Protein AF-A0A7S1Q2F4-F1 (afdb_monomer)

Nearest PDB structures (foldseek):
  2dmx-assembly1_A  TM=8.413E-01  e=1.703E-04  Homo sapiens
  4xfu-assembly3_A  TM=6.487E-01  e=6.487E-04  Homo sapiens
  4xft-assembly3_A  TM=5.812E-01  e=4.008E-04  Homo sapiens
  4eee-assembly1_D  TM=6.357E-01  e=1.447E-03  Homo sapiens
  6u3s-assembly1_A  TM=4.149E-01  e=5.525E-04  Homo sapiens

Solvent-accessible surface area (backbone atoms only — not comparable to full-atom values): 20703 Å² total; per-residue (Å²): 142,78,86,75,78,78,78,76,75,81,72,80,73,82,73,62,81,55,42,38,62,58,46,77,49,62,91,84,60,50,69,73,52,53,54,52,34,48,49,53,47,35,71,67,38,29,50,90,80,32,76,89,51,35,72,61,24,53,53,52,36,49,47,36,49,56,23,46,62,35,62,63,27,54,65,30,28,52,46,39,55,53,29,51,54,26,53,53,36,42,75,68,68,49,70,51,85,70,82,74,49,67,83,77,72,55,64,61,47,24,30,44,23,46,65,66,35,62,66,26,31,40,30,59,45,82,44,98,49,95,74,42,38,45,58,34,39,39,32,68,73,53,46,41,69,75,72,48,103,34,59,85,85,49,71,60,64,55,55,52,38,23,32,30,29,64,44,72,49,94,90,45,87,48,32,29,37,56,26,46,58,90,42,64,70,63,87,88,86,83,85,78,64,70,53,84,87,65,48,40,54,43,64,16,67,41,75,35,89,87,38,54,104,88,53,32,61,31,50,49,34,75,59,50,62,81,60,64,69,50,61,36,29,31,31,53,38,61,23,51,44,36,90,88,22,32,27,49,32,37,58,67,50,76,56,24,30,42,22,59,46,83,87,34,44,54,35,48,43,78,63,53,95,91,57,81,61,80,49,54,46,37,28,36,73,39,54,50,89,54,55,73,66,68,64,54,71,68,49,41,54,51,60,72,41,64,94,59,89,57,76,40,46,48,71,61,56,65,65,32,68,62,45,45,46,40,31,54,75,50,50,65,44,78,81,76,53,72,71,53,53,52,42,51,36,60,53,39,52,90,52,32,46,72,38,80,90,71,47,22,36,32,78,109

Mean predicted aligned error: 9.8 Å

Secondary structure (DSSP, 8-state):
------------------HHHHTT--TT--HHHHHHHHHHHHHHH-GGG-SSSHHHHHHHHHHHHHHHHHHHSHHHHHHHHHHHHHHHHHHTT--------TTTSS-SEEEEEETT-TT-EEEEE--SSTT--EEEEE-HHHHHHTT-S--TT-HHHHHHHH-EEEEE-TTSTTEEEEEEGGG-----SS----SSSSS---EEEEEPTTS-TT--PEEEEEPPTT--GGGG-EEEEE-SSSTTEEEEEESSSTTEEEEEETTTEEEEEE--TTS-GGGBPPEEEEEGGGGGGG--HHHHHHHHTTT--SPEEHHHHHH-HHHHHHIIIII-SPPPPHHHHHHHHHHTTTTEEEETTTTEEEE-

Structure (mmCIF, N/CA/C/O backbone):
data_AF-A0A7S1Q2F4-F1
#
_entry.id   AF-A0A7S1Q2F4-F1
#
loop_
_atom_site.group_PDB
_atom_site.id
_atom_site.type_symbol
_atom_site.label_atom_id
_atom_site.label_alt_id
_atom_site.label_comp_id
_atom_site.label_asym_id
_atom_site.label_entity_id
_atom_site.label_seq_id
_atom_site.pdbx_PDB_ins_code
_atom_site.Cartn_x
_atom_site.Cartn_y
_atom_site.Cartn_z
_atom_site.occupancy
_atom_site.B_iso_or_equiv
_atom_site.auth_seq_id
_atom_site.auth_comp_id
_atom_site.auth_asym_id
_atom_site.auth_atom_id
_atom_site.pdbx_PDB_model_num
ATOM 1 N N . GLY A 1 1 ? -52.816 14.195 -1.453 1.00 31.59 1 GLY A N 1
ATOM 2 C CA . GLY A 1 1 ? -52.091 13.269 -2.336 1.00 31.59 1 GLY A CA 1
ATOM 3 C C . GLY A 1 1 ? -50.979 14.039 -2.995 1.00 31.59 1 GLY A C 1
ATOM 4 O O . GLY A 1 1 ? -51.268 14.929 -3.775 1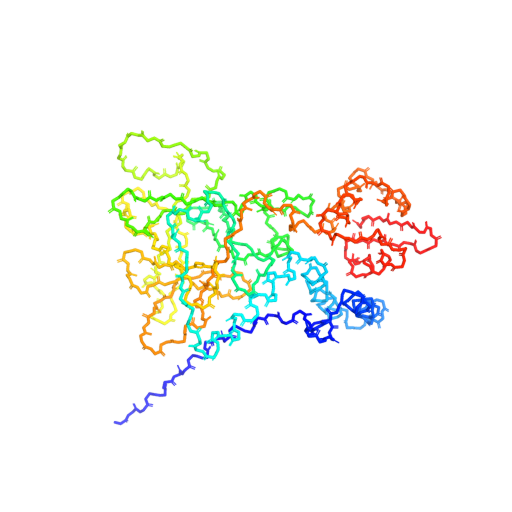.00 31.59 1 GLY A O 1
ATOM 5 N N . GLY A 1 2 ? -49.743 13.761 -2.607 1.00 26.34 2 GLY A N 1
ATOM 6 C CA . GLY A 1 2 ? -48.542 14.374 -3.160 1.00 26.34 2 GLY A CA 1
ATOM 7 C C . GLY A 1 2 ? -47.396 13.430 -2.851 1.00 26.34 2 GLY A C 1
ATOM 8 O O . GLY A 1 2 ? -46.817 13.486 -1.775 1.00 26.34 2 GLY A O 1
ATOM 9 N N . THR A 1 3 ? -47.200 12.466 -3.742 1.00 28.56 3 THR A N 1
ATOM 10 C CA . THR A 1 3 ? -46.147 11.454 -3.700 1.00 28.56 3 THR A CA 1
ATOM 11 C C . THR A 1 3 ? -44.793 12.138 -3.854 1.00 28.56 3 THR A C 1
ATOM 13 O O . THR A 1 3 ? -44.403 12.491 -4.965 1.00 28.56 3 THR A O 1
ATOM 16 N N . GLY A 1 4 ? -44.095 12.346 -2.737 1.00 27.41 4 GLY A N 1
ATOM 17 C CA . GLY A 1 4 ? -42.671 12.651 -2.741 1.00 27.41 4 GLY A CA 1
ATOM 18 C C . GLY A 1 4 ? -41.922 11.417 -3.223 1.00 27.41 4 GLY A C 1
ATOM 19 O O . GLY A 1 4 ? -41.913 10.393 -2.544 1.00 27.41 4 GLY A O 1
ATOM 20 N N . GLN A 1 5 ? -41.359 11.496 -4.426 1.00 25.28 5 GLN A N 1
ATOM 21 C CA . GLN A 1 5 ? -40.401 10.513 -4.909 1.00 25.28 5 GLN A CA 1
ATOM 22 C C . GLN A 1 5 ? -39.197 10.547 -3.966 1.00 25.28 5 GLN A C 1
ATOM 24 O O . GLN A 1 5 ? -38.482 11.544 -3.885 1.00 25.28 5 GLN A O 1
ATOM 29 N N . SER A 1 6 ? -39.035 9.467 -3.204 1.00 27.39 6 SER A N 1
ATOM 30 C CA . SER A 1 6 ? -37.818 9.159 -2.468 1.00 27.39 6 SER A CA 1
ATOM 31 C C . SER A 1 6 ? -36.704 9.005 -3.498 1.00 27.39 6 SER A C 1
ATOM 33 O O . SER A 1 6 ? -36.687 8.042 -4.262 1.00 27.39 6 SER A O 1
ATOM 35 N N . ALA A 1 7 ? -35.821 9.999 -3.567 1.00 27.48 7 ALA A N 1
ATOM 36 C CA . ALA A 1 7 ? -34.538 9.849 -4.224 1.00 27.48 7 ALA A CA 1
ATOM 37 C C . ALA A 1 7 ? -33.723 8.887 -3.356 1.00 27.48 7 ALA A C 1
ATOM 39 O O . ALA A 1 7 ? -33.192 9.268 -2.315 1.00 27.48 7 ALA A O 1
ATOM 40 N N . THR A 1 8 ? -33.702 7.614 -3.737 1.00 26.03 8 THR A N 1
ATOM 41 C CA . THR A 1 8 ? -32.696 6.669 -3.267 1.00 26.03 8 THR A CA 1
ATOM 42 C C . THR A 1 8 ? -31.351 7.212 -3.729 1.00 26.03 8 THR A C 1
ATOM 44 O O . THR A 1 8 ? -31.038 7.141 -4.915 1.00 26.03 8 THR A O 1
ATOM 47 N N . ALA A 1 9 ? -30.599 7.829 -2.818 1.00 31.38 9 ALA A N 1
ATOM 48 C CA . ALA A 1 9 ? -29.191 8.097 -3.047 1.00 31.38 9 ALA A CA 1
ATOM 49 C C . ALA A 1 9 ? -28.529 6.737 -3.298 1.00 31.38 9 ALA A C 1
ATOM 51 O O . ALA A 1 9 ? -28.499 5.893 -2.403 1.00 31.38 9 ALA A O 1
ATOM 52 N N . GLU A 1 10 ? -28.095 6.494 -4.534 1.00 28.17 10 GLU A N 1
ATOM 53 C CA . GLU A 1 10 ? -27.166 5.415 -4.846 1.00 28.17 10 GLU A CA 1
ATOM 54 C C . GLU A 1 10 ? -25.924 5.661 -3.991 1.00 28.17 10 GLU A C 1
ATOM 56 O O . GLU A 1 10 ? -25.138 6.573 -4.235 1.00 28.17 10 GLU A O 1
ATOM 61 N N . VAL A 1 11 ? -25.816 4.920 -2.893 1.00 36.00 11 VAL A N 1
ATOM 62 C CA . VAL A 1 11 ? -24.597 4.882 -2.102 1.00 36.00 11 VAL A CA 1
ATOM 63 C C . VAL A 1 11 ? -23.626 4.056 -2.929 1.00 36.00 11 VAL A C 1
ATOM 65 O O . VAL A 1 11 ? -23.863 2.864 -3.115 1.00 36.00 11 VAL A O 1
ATOM 68 N N . ASP A 1 12 ? -22.596 4.712 -3.469 1.00 35.84 12 ASP A N 1
ATOM 69 C CA . ASP A 1 12 ? -21.522 4.092 -4.247 1.00 35.84 12 ASP A CA 1
ATOM 70 C C . ASP A 1 12 ? -21.031 2.829 -3.527 1.00 35.84 12 ASP A C 1
ATOM 72 O O . ASP A 1 12 ? -20.332 2.889 -2.507 1.00 35.84 12 ASP A O 1
ATOM 76 N N . VAL A 1 13 ? -21.447 1.665 -4.030 1.00 39.44 13 VAL A N 1
ATOM 77 C CA . VAL A 1 13 ? -20.958 0.380 -3.545 1.00 39.44 13 VAL A CA 1
ATOM 78 C C . VAL A 1 13 ? -19.468 0.362 -3.845 1.00 39.44 13 VAL A C 1
ATOM 80 O O . VAL A 1 13 ? -19.046 0.584 -4.977 1.00 39.44 13 VAL A O 1
ATOM 83 N N . VAL A 1 14 ? -18.667 0.150 -2.803 1.00 45.12 14 VAL A N 1
ATOM 84 C CA . VAL A 1 14 ? -17.210 0.108 -2.897 1.00 45.12 14 VAL A CA 1
ATOM 85 C C . VAL A 1 14 ? -16.807 -1.094 -3.753 1.00 45.12 14 VAL A C 1
ATOM 87 O O . VAL A 1 14 ? -16.650 -2.207 -3.245 1.00 45.12 14 VAL A O 1
ATOM 90 N N . ASP A 1 15 ? -16.638 -0.880 -5.054 1.00 52.72 15 ASP A N 1
ATOM 91 C CA . ASP A 1 15 ? -15.930 -1.822 -5.907 1.00 52.72 15 ASP A CA 1
ATOM 92 C C . ASP A 1 15 ? -14.438 -1.682 -5.604 1.00 52.72 15 ASP A C 1
ATOM 94 O O . ASP A 1 15 ? -13.762 -0.723 -5.981 1.00 52.72 15 ASP A O 1
ATOM 98 N N . VAL A 1 16 ? -13.937 -2.634 -4.815 1.00 59.88 16 VAL A N 1
ATOM 99 C CA . VAL A 1 16 ? -12.505 -2.822 -4.583 1.00 59.88 16 VAL A CA 1
ATOM 100 C C . VAL A 1 16 ? -11.830 -2.931 -5.946 1.00 59.88 16 VAL A C 1
ATOM 102 O O . VAL A 1 16 ? -12.213 -3.779 -6.750 1.00 59.88 16 VAL A O 1
ATOM 105 N N . VAL A 1 17 ? -10.829 -2.084 -6.199 1.00 69.06 17 VAL A N 1
ATOM 106 C CA . VAL A 1 17 ? -10.069 -2.108 -7.454 1.00 69.06 17 VAL A CA 1
ATOM 107 C C . VAL A 1 17 ? -9.539 -3.523 -7.676 1.00 69.06 17 VAL A C 1
ATOM 109 O O . VAL A 1 17 ? -8.820 -4.072 -6.833 1.00 69.06 17 VAL A O 1
ATOM 112 N N . ASN A 1 18 ? -9.917 -4.137 -8.799 1.00 85.75 18 ASN A N 1
ATOM 113 C CA . ASN A 1 18 ? -9.469 -5.480 -9.129 1.00 85.75 18 ASN A CA 1
ATOM 114 C C . ASN A 1 18 ? -8.107 -5.424 -9.840 1.00 85.75 18 ASN A C 1
ATOM 116 O O . ASN A 1 18 ? -8.023 -5.208 -11.049 1.00 85.75 18 ASN A O 1
ATOM 120 N N . HIS A 1 19 ? -7.023 -5.627 -9.088 1.00 90.88 19 HIS A N 1
ATOM 121 C CA . HIS A 1 19 ? -5.661 -5.602 -9.626 1.00 90.88 19 HIS A CA 1
ATOM 122 C C . HIS A 1 19 ? -5.407 -6.723 -10.647 1.00 90.88 19 HIS A C 1
ATOM 124 O O . HIS A 1 19 ? -4.610 -6.543 -11.565 1.00 90.88 19 HIS A O 1
ATOM 130 N N . TYR A 1 20 ? -6.103 -7.860 -10.537 1.00 93.50 20 TYR A N 1
ATOM 131 C CA . TYR A 1 20 ? -5.991 -8.940 -11.523 1.00 93.50 20 TYR A CA 1
ATOM 132 C C . TYR A 1 20 ? -6.641 -8.543 -12.854 1.00 93.50 20 TYR A C 1
ATOM 134 O O . TYR A 1 20 ? -6.058 -8.768 -13.913 1.00 93.50 20 TYR A O 1
ATOM 142 N N . GLU A 1 21 ? -7.791 -7.864 -12.809 1.00 92.56 21 GLU A N 1
ATOM 143 C CA . GLU A 1 21 ? -8.435 -7.312 -14.009 1.00 92.56 21 GLU A CA 1
ATOM 144 C C . GLU A 1 21 ? -7.597 -6.205 -14.651 1.00 92.56 21 GLU A C 1
ATOM 146 O O . GLU A 1 21 ? -7.455 -6.183 -15.872 1.00 92.56 21 GLU A O 1
ATOM 151 N N . ALA A 1 22 ? -6.983 -5.329 -13.846 1.00 92.25 22 ALA A N 1
ATOM 152 C CA . ALA A 1 22 ? -6.074 -4.297 -14.345 1.00 92.25 22 ALA A CA 1
ATOM 153 C C . ALA A 1 22 ? -4.867 -4.890 -15.099 1.00 92.25 22 ALA A C 1
ATOM 155 O O . ALA A 1 22 ? -4.384 -4.290 -16.060 1.00 92.25 22 ALA A O 1
ATOM 156 N N . LEU A 1 23 ? -4.410 -6.082 -14.697 1.00 95.00 23 LEU A N 1
ATOM 157 C CA . LEU A 1 23 ? -3.367 -6.837 -15.393 1.00 95.00 23 LEU A CA 1
ATOM 158 C C . LEU A 1 23 ? -3.899 -7.816 -16.456 1.00 95.00 23 LEU A C 1
ATOM 160 O O . LEU A 1 23 ? -3.097 -8.515 -17.072 1.00 95.00 23 LEU A O 1
ATOM 164 N N . GLU A 1 24 ? -5.207 -7.854 -16.727 1.00 94.88 24 GLU A N 1
ATOM 165 C CA . GLU A 1 24 ? -5.841 -8.787 -17.674 1.00 94.88 24 GLU A CA 1
ATOM 166 C C . GLU A 1 24 ? -5.504 -10.276 -17.374 1.00 94.88 24 GLU A C 1
ATOM 168 O O . GLU A 1 24 ? -5.240 -11.058 -18.293 1.00 94.88 24 GLU A O 1
ATOM 173 N N . ILE A 1 25 ? -5.479 -10.680 -16.095 1.00 96.06 25 ILE A N 1
ATOM 174 C CA . ILE A 1 25 ? -5.123 -12.042 -15.638 1.00 96.06 25 ILE A CA 1
ATOM 175 C C . ILE A 1 25 ? -6.164 -12.643 -14.682 1.00 96.06 25 ILE A C 1
ATOM 177 O O . ILE A 1 25 ? -6.980 -11.938 -14.096 1.00 96.06 25 ILE A O 1
ATOM 181 N N . GLU A 1 26 ? -6.113 -13.967 -14.511 1.00 93.75 26 GLU A N 1
ATOM 182 C CA . GLU A 1 26 ? -6.917 -14.692 -13.519 1.00 93.75 26 GLU A CA 1
ATOM 183 C C . GLU A 1 26 ? -6.376 -14.494 -12.093 1.00 93.75 26 GLU A C 1
ATOM 185 O O . GLU A 1 26 ? -5.183 -14.267 -11.886 1.00 93.75 26 GLU A O 1
ATOM 190 N N . ASP A 1 27 ? -7.245 -14.630 -11.091 1.00 88.94 27 ASP A N 1
ATOM 191 C CA . ASP A 1 27 ? -6.896 -14.464 -9.673 1.00 88.94 27 ASP A CA 1
ATOM 192 C C . ASP A 1 27 ? -5.986 -15.573 -9.118 1.00 88.94 27 ASP A C 1
ATOM 194 O O . ASP A 1 27 ? -5.317 -15.391 -8.101 1.00 88.94 27 ASP A O 1
ATOM 198 N N . THR A 1 28 ? -5.888 -16.703 -9.818 1.00 89.19 28 THR A N 1
ATOM 199 C CA . THR A 1 28 ? -4.946 -17.788 -9.519 1.00 89.19 28 THR A CA 1
ATOM 200 C C . THR A 1 28 ? -3.583 -17.610 -10.189 1.00 89.19 28 THR A C 1
ATOM 202 O O . THR A 1 28 ? -2.761 -18.525 -10.143 1.00 89.19 28 THR A O 1
ATOM 205 N N . ALA A 1 29 ? -3.323 -16.470 -10.837 1.00 92.06 29 ALA A N 1
ATOM 206 C CA . ALA A 1 29 ? -2.080 -16.245 -11.560 1.00 92.06 29 ALA A CA 1
ATOM 207 C C . ALA A 1 29 ? -0.841 -16.331 -10.648 1.00 92.06 29 ALA A C 1
ATOM 209 O O . ALA A 1 29 ? -0.739 -15.694 -9.590 1.00 92.06 29 ALA A O 1
ATOM 210 N N . GLU A 1 30 ? 0.134 -17.112 -11.111 1.00 92.25 30 GLU A N 1
ATOM 211 C CA . GLU A 1 30 ? 1.464 -17.194 -10.518 1.00 92.25 30 GLU A CA 1
ATOM 212 C C . GLU A 1 30 ? 2.305 -15.962 -10.879 1.00 92.25 30 GLU A C 1
ATOM 214 O O . GLU A 1 30 ? 2.039 -15.256 -11.855 1.00 92.25 30 GLU A O 1
ATOM 219 N N . GLU A 1 31 ? 3.372 -15.729 -10.118 1.00 89.81 31 GLU A N 1
ATOM 220 C CA . GLU A 1 31 ? 4.265 -14.576 -10.279 1.00 89.81 31 GLU A CA 1
ATOM 221 C C . GLU A 1 31 ? 4.792 -14.414 -11.717 1.00 89.81 31 GLU A C 1
ATOM 223 O O . GLU A 1 31 ? 4.795 -13.314 -12.271 1.00 89.81 31 GLU A O 1
ATOM 228 N N . GLY A 1 32 ? 5.155 -15.521 -12.377 1.00 90.88 32 GLY A N 1
ATOM 229 C CA . GLY A 1 32 ? 5.618 -15.496 -13.766 1.00 90.88 32 GLY A CA 1
ATOM 230 C C . GLY A 1 32 ? 4.560 -14.989 -14.757 1.00 90.88 32 GLY A C 1
ATOM 231 O O . GLY A 1 32 ? 4.902 -14.314 -15.730 1.00 90.88 32 GLY A O 1
ATOM 232 N N . ILE A 1 33 ? 3.275 -15.267 -14.503 1.00 94.88 33 ILE A N 1
ATOM 233 C CA . ILE A 1 33 ? 2.155 -14.774 -15.319 1.00 94.88 33 ILE A CA 1
ATOM 234 C C . ILE A 1 33 ? 1.944 -13.282 -15.059 1.00 94.88 33 ILE A C 1
ATOM 236 O O . ILE A 1 33 ? 1.847 -12.520 -16.019 1.00 94.88 33 ILE A O 1
ATOM 240 N N . ILE A 1 34 ? 1.950 -12.866 -13.788 1.00 95.12 34 ILE A N 1
ATOM 241 C CA . ILE A 1 34 ? 1.824 -11.459 -13.370 1.00 95.12 34 ILE A CA 1
ATOM 242 C C . ILE A 1 34 ? 2.899 -10.607 -14.060 1.00 95.12 34 ILE A C 1
ATOM 244 O O . ILE A 1 34 ? 2.590 -9.626 -14.737 1.00 95.12 34 ILE A O 1
ATOM 248 N N . LYS A 1 35 ? 4.162 -11.036 -13.981 1.00 93.38 35 LYS A N 1
ATOM 249 C CA . LYS A 1 35 ? 5.306 -10.362 -14.608 1.00 93.38 35 LYS A CA 1
ATOM 250 C C . LYS A 1 35 ? 5.190 -10.286 -16.132 1.00 93.38 35 LYS A C 1
ATOM 252 O O . LYS A 1 35 ? 5.444 -9.244 -16.739 1.00 93.38 35 LYS A O 1
ATOM 257 N N . LYS A 1 36 ? 4.771 -11.380 -16.775 1.00 94.62 36 LYS A N 1
ATOM 258 C CA . LYS A 1 36 ? 4.578 -11.422 -18.231 1.00 94.62 36 LYS A CA 1
ATOM 259 C C . LYS A 1 36 ? 3.440 -10.505 -18.686 1.00 94.62 36 LYS A C 1
ATOM 261 O O . LYS A 1 36 ? 3.570 -9.846 -19.720 1.00 94.62 36 LYS A O 1
ATOM 266 N N . ALA A 1 37 ? 2.344 -10.465 -17.933 1.00 96.50 37 ALA A N 1
ATOM 267 C CA . ALA A 1 37 ? 1.207 -9.594 -18.198 1.00 96.50 37 ALA A CA 1
ATOM 268 C C . ALA A 1 37 ? 1.599 -8.120 -18.062 1.00 96.50 37 ALA A C 1
ATOM 270 O O . ALA A 1 37 ? 1.382 -7.352 -18.999 1.00 96.50 37 ALA A O 1
ATOM 271 N N . TYR A 1 38 ? 2.294 -7.762 -16.977 1.00 96.50 38 TYR A N 1
ATOM 272 C CA . TYR A 1 38 ? 2.851 -6.425 -16.777 1.00 96.50 38 TYR A CA 1
ATOM 273 C C . TYR A 1 38 ? 3.708 -5.982 -17.970 1.00 96.50 38 TYR A C 1
ATOM 275 O O . TYR A 1 38 ? 3.425 -4.961 -18.598 1.00 96.50 38 TYR A O 1
ATOM 283 N N . ARG A 1 39 ? 4.678 -6.811 -18.387 1.00 94.69 39 ARG A N 1
ATOM 284 C CA . ARG A 1 39 ? 5.538 -6.517 -19.546 1.00 94.69 39 ARG A CA 1
ATOM 285 C C . ARG A 1 39 ? 4.754 -6.294 -20.834 1.00 94.69 39 ARG A C 1
ATOM 287 O O . ARG A 1 39 ? 5.034 -5.356 -21.580 1.00 94.69 39 ARG A O 1
ATOM 294 N N . LYS A 1 40 ? 3.761 -7.142 -21.106 1.00 95.81 40 LYS A N 1
ATOM 295 C CA . LYS A 1 40 ? 2.894 -7.007 -22.283 1.00 95.81 40 LYS A CA 1
ATOM 296 C C . LYS A 1 40 ? 2.109 -5.694 -22.247 1.00 95.81 40 LYS A C 1
ATOM 298 O O . LYS A 1 40 ? 2.009 -5.029 -23.277 1.00 95.81 40 LYS A O 1
ATOM 303 N N . LEU A 1 41 ? 1.546 -5.339 -21.095 1.00 95.88 41 LEU A N 1
ATOM 304 C CA . LEU A 1 41 ? 0.665 -4.185 -20.945 1.00 95.88 41 LEU A CA 1
ATOM 305 C C . LEU A 1 41 ? 1.419 -2.857 -20.967 1.00 95.88 41 LEU A C 1
ATOM 307 O O . LEU A 1 41 ? 0.987 -1.952 -21.677 1.00 95.88 41 LEU A O 1
ATOM 311 N N . VAL A 1 42 ? 2.581 -2.765 -20.319 1.00 94.19 42 VAL A N 1
ATOM 312 C CA . VAL A 1 42 ? 3.452 -1.580 -20.408 1.00 94.19 42 VAL A CA 1
ATOM 313 C C . VAL A 1 42 ? 3.861 -1.320 -21.858 1.00 94.19 42 VAL A C 1
ATOM 315 O O . VAL A 1 42 ? 3.723 -0.209 -22.360 1.00 94.19 42 VAL A O 1
ATOM 318 N N . LEU A 1 43 ? 4.279 -2.356 -22.593 1.00 91.81 43 LEU A N 1
ATOM 319 C CA . LEU A 1 43 ? 4.630 -2.213 -24.010 1.00 91.81 43 LEU A CA 1
ATOM 320 C C . LEU A 1 43 ? 3.427 -1.903 -24.907 1.00 91.81 43 LEU A C 1
ATOM 322 O O . LEU A 1 43 ? 3.620 -1.363 -25.998 1.00 91.81 43 LEU A O 1
ATOM 326 N N . LYS A 1 44 ? 2.214 -2.301 -24.509 1.00 92.44 44 LYS A N 1
ATOM 327 C CA . LYS A 1 44 ? 0.969 -2.015 -25.233 1.00 92.44 44 LYS A CA 1
ATOM 328 C C . LYS A 1 44 ? 0.565 -0.561 -25.049 1.00 92.44 44 LYS A C 1
ATOM 330 O O . LYS A 1 44 ? 0.190 0.050 -26.039 1.00 92.44 44 LYS A O 1
ATOM 335 N N . TRP A 1 45 ? 0.663 -0.035 -23.831 1.00 93.38 45 TRP A N 1
ATOM 336 C CA . TRP A 1 45 ? 0.189 1.298 -23.454 1.00 93.38 45 TRP A CA 1
ATOM 337 C C . TRP A 1 45 ? 1.290 2.363 -23.380 1.00 93.38 45 TRP A C 1
ATOM 339 O O . TRP A 1 45 ? 1.009 3.483 -22.985 1.00 93.38 45 TRP A O 1
ATOM 349 N N . HIS A 1 46 ? 2.529 2.063 -23.781 1.00 88.00 46 HIS A N 1
ATOM 350 C CA . HIS A 1 46 ? 3.618 3.047 -23.778 1.00 88.00 46 HIS A CA 1
ATOM 351 C C . HIS A 1 46 ? 3.247 4.322 -24.569 1.00 88.00 46 HIS A C 1
ATOM 353 O O . HIS A 1 46 ? 2.772 4.189 -25.705 1.00 88.00 46 HIS A O 1
ATOM 359 N N . PRO A 1 47 ? 3.508 5.538 -24.040 1.00 85.75 47 PRO A N 1
ATOM 360 C CA . PRO A 1 47 ? 3.089 6.799 -24.666 1.00 85.75 47 PRO A CA 1
ATOM 361 C C . PRO A 1 47 ? 3.619 6.972 -26.096 1.00 85.75 47 PRO A C 1
ATOM 363 O O . PRO A 1 47 ? 2.913 7.496 -26.952 1.00 85.75 47 PRO A O 1
ATOM 366 N N . ASP A 1 48 ? 4.808 6.444 -26.407 1.00 86.12 48 ASP A N 1
ATOM 367 C CA . ASP A 1 48 ? 5.363 6.473 -27.773 1.00 86.12 48 ASP A CA 1
ATOM 368 C C . ASP A 1 48 ? 4.475 5.775 -28.820 1.00 86.12 48 ASP A C 1
ATOM 370 O O . ASP A 1 48 ? 4.545 6.102 -30.004 1.00 86.12 48 ASP A O 1
ATOM 374 N N . LYS A 1 49 ? 3.651 4.800 -28.412 1.00 87.00 49 LYS A N 1
ATOM 375 C CA . LYS A 1 49 ? 2.718 4.096 -29.307 1.00 87.00 49 LYS A CA 1
ATOM 376 C C . LYS A 1 49 ? 1.337 4.746 -29.369 1.00 87.00 49 LYS A C 1
ATOM 378 O O . LYS A 1 49 ? 0.593 4.446 -30.300 1.00 87.00 49 LYS A O 1
ATOM 383 N N . HIS A 1 50 ? 1.029 5.640 -28.429 1.00 88.25 50 HIS A N 1
ATOM 384 C CA . HIS A 1 50 ? -0.247 6.355 -28.317 1.00 88.25 50 HIS A CA 1
ATOM 385 C C . HIS A 1 50 ? -0.031 7.876 -28.277 1.00 88.25 50 HIS A C 1
ATOM 387 O O . HIS A 1 50 ? -0.413 8.530 -27.311 1.00 88.25 50 HIS A O 1
ATOM 393 N N . PRO A 1 51 ? 0.581 8.480 -29.315 1.00 84.88 51 PRO A N 1
ATOM 394 C CA . PRO A 1 51 ? 0.881 9.912 -29.306 1.00 84.88 51 PRO A CA 1
ATOM 395 C C . PRO A 1 51 ? -0.374 10.799 -29.356 1.00 84.88 51 PRO A C 1
ATOM 397 O O . PRO A 1 51 ? -0.305 11.956 -28.950 1.00 84.88 51 PRO A O 1
ATOM 400 N N . ALA A 1 52 ? -1.498 10.283 -29.869 1.00 87.12 52 ALA A N 1
ATOM 401 C CA . ALA A 1 52 ? -2.771 11.004 -29.948 1.00 87.12 52 ALA A CA 1
ATOM 402 C C . ALA A 1 52 ? -3.599 10.905 -28.654 1.00 87.12 52 ALA A C 1
ATOM 404 O O . ALA A 1 52 ? -4.247 11.878 -28.284 1.00 87.12 52 ALA A O 1
ATOM 405 N N . ASP A 1 53 ? -3.509 9.773 -27.949 1.00 89.50 53 ASP A N 1
ATOM 406 C CA . ASP A 1 53 ? -4.309 9.445 -26.759 1.00 89.50 53 ASP A CA 1
ATOM 407 C C . ASP A 1 53 ? -3.404 9.291 -25.530 1.00 89.50 53 ASP A C 1
ATOM 409 O O . ASP A 1 53 ? -3.488 8.330 -24.760 1.00 89.50 53 ASP A O 1
ATOM 413 N N . ARG A 1 54 ? -2.467 10.234 -25.384 1.00 87.75 54 ARG A N 1
ATOM 414 C CA . ARG A 1 54 ? -1.408 10.144 -24.380 1.00 87.75 54 ARG A CA 1
ATOM 415 C C . ARG A 1 54 ? -1.985 10.055 -22.969 1.00 87.75 54 ARG A C 1
ATOM 417 O O . ARG A 1 54 ? -1.608 9.148 -22.244 1.00 87.75 54 ARG A O 1
ATOM 424 N N . ASP A 1 55 ? -2.925 10.923 -22.609 1.00 88.31 55 ASP A N 1
ATOM 425 C CA . ASP A 1 55 ? -3.488 10.975 -21.253 1.00 88.31 55 ASP A CA 1
ATOM 426 C C . ASP A 1 55 ? -4.153 9.648 -20.837 1.00 88.31 55 ASP A C 1
ATOM 428 O O . ASP A 1 55 ? -3.953 9.180 -19.715 1.00 88.31 55 ASP A O 1
ATOM 432 N N . GLU A 1 56 ? -4.878 8.992 -21.753 1.00 89.19 56 GLU A N 1
ATOM 433 C CA . GLU A 1 56 ? -5.485 7.677 -21.496 1.00 89.19 56 GLU A CA 1
ATOM 434 C C . GLU A 1 56 ? -4.406 6.602 -21.309 1.00 89.19 56 GLU A C 1
ATOM 436 O O . GLU A 1 56 ? -4.482 5.782 -20.392 1.00 89.19 56 GLU A O 1
ATOM 441 N N . ALA A 1 57 ? -3.368 6.624 -22.146 1.00 88.94 57 ALA A N 1
ATOM 442 C CA . ALA A 1 57 ? -2.233 5.721 -22.022 1.00 88.94 57 ALA A CA 1
ATOM 443 C C . ALA A 1 57 ? -1.494 5.892 -20.678 1.00 88.94 57 ALA A C 1
ATOM 445 O O . ALA A 1 57 ? -1.159 4.893 -20.034 1.00 88.94 57 ALA A O 1
ATOM 446 N N . GLU A 1 58 ? -1.298 7.132 -20.213 1.00 89.31 58 GLU A N 1
ATOM 447 C CA . GLU A 1 58 ? -0.695 7.420 -18.904 1.00 89.31 58 GLU A CA 1
ATOM 448 C C . GLU A 1 58 ? -1.575 6.904 -17.751 1.00 89.31 58 GLU A C 1
ATOM 450 O O . GLU A 1 58 ? -1.066 6.300 -16.803 1.00 89.31 58 GLU A O 1
ATOM 455 N N . GLU A 1 59 ? -2.898 7.077 -17.828 1.00 89.25 59 GLU A N 1
ATOM 456 C CA . GLU A 1 59 ? -3.833 6.567 -16.819 1.00 89.25 59 GLU A CA 1
ATOM 457 C C . GLU A 1 59 ? -3.856 5.031 -16.770 1.00 89.25 59 GLU A C 1
ATOM 459 O O . GLU A 1 59 ? -3.798 4.442 -15.686 1.00 89.25 59 GLU A O 1
ATOM 464 N N . LYS A 1 60 ? -3.861 4.366 -17.932 1.00 91.12 60 LYS A N 1
ATOM 465 C CA . LYS A 1 60 ? -3.777 2.900 -18.018 1.00 91.12 60 LYS A CA 1
ATOM 466 C C . LYS A 1 60 ? -2.472 2.383 -17.431 1.00 91.12 60 LYS A C 1
ATOM 468 O O . LYS A 1 60 ? -2.509 1.461 -16.619 1.00 91.12 60 LYS A O 1
ATOM 473 N N . ILE A 1 61 ? -1.334 2.972 -17.803 1.00 92.19 61 ILE A N 1
ATOM 474 C CA . ILE A 1 61 ? -0.028 2.594 -17.247 1.00 92.19 61 ILE A CA 1
ATOM 475 C C . ILE A 1 61 ? -0.011 2.767 -15.732 1.00 92.19 61 ILE A C 1
ATOM 477 O O . ILE A 1 61 ? 0.488 1.889 -15.032 1.00 92.19 61 ILE A O 1
ATOM 481 N N . ARG A 1 62 ? -0.599 3.845 -15.210 1.00 88.81 62 ARG A N 1
ATOM 482 C CA . ARG A 1 62 ? -0.691 4.065 -13.766 1.00 88.81 62 ARG A CA 1
ATOM 483 C C . ARG A 1 62 ? -1.441 2.932 -13.070 1.00 88.81 62 ARG A C 1
ATOM 485 O O . ARG A 1 62 ? -0.910 2.361 -12.125 1.00 88.81 62 ARG A O 1
ATOM 492 N N . ALA A 1 63 ? -2.617 2.557 -13.574 1.00 90.12 63 ALA A N 1
ATOM 493 C CA . ALA A 1 63 ? -3.387 1.442 -13.023 1.00 90.12 63 ALA A CA 1
ATOM 494 C C . ALA A 1 63 ? -2.627 0.102 -13.120 1.00 90.12 63 ALA A C 1
ATOM 496 O O . ALA A 1 63 ? -2.677 -0.712 -12.198 1.00 90.12 63 ALA A O 1
ATOM 497 N N . ILE A 1 64 ? -1.888 -0.115 -14.214 1.00 94.56 64 ILE A N 1
ATOM 498 C CA . ILE A 1 64 ? -1.037 -1.297 -14.419 1.00 94.56 64 ILE A CA 1
ATOM 499 C C . ILE A 1 64 ? 0.118 -1.330 -13.405 1.00 94.56 64 ILE A C 1
ATOM 501 O O . ILE A 1 64 ? 0.388 -2.385 -12.831 1.00 94.56 64 ILE A O 1
ATOM 505 N N . ASN A 1 65 ? 0.785 -0.198 -13.167 1.00 92.88 65 ASN A N 1
ATOM 506 C CA . ASN A 1 65 ? 1.863 -0.084 -12.184 1.00 92.88 65 ASN A CA 1
ATOM 507 C C . ASN A 1 65 ? 1.331 -0.306 -10.763 1.00 92.88 65 ASN A C 1
ATOM 509 O O . ASN A 1 65 ? 1.888 -1.125 -10.043 1.00 92.88 65 ASN A O 1
ATOM 513 N N . GLU A 1 66 ? 0.220 0.336 -10.384 1.00 89.62 66 GLU A N 1
ATOM 514 C CA . GLU A 1 66 ? -0.426 0.137 -9.076 1.00 89.62 66 GLU A CA 1
ATOM 515 C C . GLU A 1 66 ? -0.798 -1.340 -8.852 1.00 89.62 66 GLU A C 1
ATOM 517 O O . GLU A 1 66 ? -0.508 -1.912 -7.799 1.00 89.62 66 GLU A O 1
ATOM 522 N N . ALA A 1 67 ? -1.371 -1.999 -9.864 1.00 92.81 67 ALA A N 1
ATOM 523 C CA . ALA A 1 67 ? -1.700 -3.418 -9.790 1.00 92.81 67 ALA A CA 1
ATOM 524 C C . ALA A 1 67 ? -0.460 -4.313 -9.666 1.00 92.81 67 ALA A C 1
ATOM 526 O O . ALA A 1 67 ? -0.447 -5.246 -8.860 1.00 92.81 67 ALA A O 1
ATOM 527 N N . TYR A 1 68 ? 0.594 -4.032 -10.432 1.00 94.62 68 TYR A N 1
ATOM 528 C CA . TYR A 1 68 ? 1.839 -4.789 -10.353 1.00 94.62 68 TYR A CA 1
ATOM 529 C C . TYR A 1 68 ? 2.548 -4.592 -9.010 1.00 94.62 68 TYR A C 1
ATOM 531 O O . TYR A 1 68 ? 3.024 -5.569 -8.439 1.00 94.62 68 TYR A O 1
ATOM 539 N N . GLU A 1 69 ? 2.558 -3.383 -8.448 1.00 91.75 69 GLU A N 1
ATOM 540 C CA . GLU A 1 69 ? 3.145 -3.094 -7.131 1.00 91.75 69 GLU A CA 1
ATOM 541 C C . GLU A 1 69 ? 2.480 -3.889 -5.999 1.00 91.75 69 GLU A C 1
ATOM 543 O O . GLU A 1 69 ? 3.154 -4.357 -5.078 1.00 91.75 69 GLU A O 1
ATOM 548 N N . VAL A 1 70 ? 1.160 -4.084 -6.065 1.00 92.06 70 VAL A N 1
ATOM 549 C CA . VAL A 1 70 ? 0.431 -4.903 -5.087 1.00 92.06 70 VAL A CA 1
ATOM 550 C C . VAL A 1 70 ? 0.649 -6.396 -5.329 1.00 92.06 70 VAL A C 1
ATOM 552 O O . VAL A 1 70 ? 0.925 -7.132 -4.383 1.00 92.06 70 VAL A O 1
ATOM 555 N N . LEU A 1 71 ? 0.535 -6.858 -6.577 1.00 94.25 71 LEU A N 1
ATOM 556 C CA . LEU A 1 71 ? 0.534 -8.289 -6.897 1.00 94.25 71 LEU A CA 1
ATOM 557 C C . LEU A 1 71 ? 1.933 -8.919 -6.960 1.00 94.25 71 LEU A C 1
ATOM 559 O O . LEU A 1 71 ? 2.053 -10.128 -6.763 1.00 94.25 71 LEU A O 1
ATOM 563 N N . SER A 1 72 ? 2.982 -8.137 -7.225 1.00 92.88 72 SER A N 1
ATOM 564 C CA . SER A 1 72 ? 4.369 -8.628 -7.270 1.00 92.88 72 SER A CA 1
ATOM 565 C C . SER A 1 72 ? 5.003 -8.763 -5.885 1.00 92.88 72 SER A C 1
ATOM 567 O O . SER A 1 72 ? 5.851 -9.628 -5.683 1.00 92.88 72 SER A O 1
ATOM 569 N N . ASN A 1 73 ? 4.583 -7.949 -4.911 1.00 93.44 73 ASN A N 1
ATOM 570 C CA . ASN A 1 73 ? 5.062 -8.041 -3.536 1.00 93.44 73 ASN A CA 1
ATOM 571 C C . ASN A 1 73 ? 4.270 -9.122 -2.774 1.00 93.44 73 ASN A C 1
ATOM 573 O O . ASN A 1 73 ? 3.066 -8.951 -2.571 1.00 93.44 73 ASN A O 1
ATOM 577 N N . PRO A 1 74 ? 4.907 -10.194 -2.265 1.00 92.56 74 PRO A N 1
ATOM 578 C CA . PRO A 1 74 ? 4.191 -11.288 -1.603 1.00 92.56 74 PRO A CA 1
ATOM 579 C C . PRO A 1 74 ? 3.367 -10.856 -0.384 1.00 92.56 74 PRO A C 1
ATOM 581 O O . PRO A 1 74 ? 2.296 -11.407 -0.132 1.00 92.56 74 PRO A O 1
ATOM 584 N N . THR A 1 75 ? 3.848 -9.859 0.368 1.00 91.00 75 THR A N 1
ATOM 585 C CA . THR A 1 75 ? 3.156 -9.340 1.558 1.00 91.00 75 THR A CA 1
ATOM 586 C C . THR A 1 75 ? 1.900 -8.576 1.145 1.00 91.00 75 THR A C 1
ATOM 588 O O . THR A 1 75 ? 0.816 -8.859 1.659 1.00 91.00 75 THR A O 1
ATOM 591 N N . LYS A 1 76 ? 2.023 -7.657 0.174 1.00 91.12 76 LYS A N 1
ATOM 592 C CA . LYS A 1 76 ? 0.882 -6.892 -0.353 1.00 91.12 76 LYS A CA 1
ATOM 593 C C . LYS A 1 76 ? -0.127 -7.817 -1.046 1.00 91.12 76 LYS A C 1
ATOM 595 O O . LYS A 1 76 ? -1.317 -7.710 -0.765 1.00 91.12 76 LYS A O 1
ATOM 600 N N . LYS A 1 77 ? 0.333 -8.784 -1.851 1.00 92.00 77 LYS A N 1
ATOM 601 C CA . LYS A 1 77 ? -0.519 -9.774 -2.528 1.00 92.00 77 LYS A CA 1
ATOM 602 C C . LYS A 1 77 ? -1.288 -10.644 -1.535 1.00 92.00 77 LYS A C 1
ATOM 604 O O . LYS A 1 77 ? -2.498 -10.791 -1.661 1.00 92.00 77 LYS A O 1
ATOM 609 N N . SER A 1 78 ? -0.618 -11.191 -0.518 1.00 89.25 78 SER A N 1
ATOM 610 C CA . SER A 1 78 ? -1.291 -12.018 0.492 1.00 89.25 78 SER A CA 1
ATOM 611 C C . SER A 1 78 ? -2.364 -11.229 1.243 1.00 89.25 78 SER A C 1
ATOM 613 O O . SER A 1 78 ? -3.452 -11.755 1.478 1.00 89.25 78 SER A O 1
ATOM 615 N N . ALA A 1 79 ? -2.069 -9.978 1.612 1.00 85.62 79 ALA A N 1
ATOM 616 C CA . ALA A 1 79 ? -3.049 -9.096 2.235 1.00 85.62 79 ALA A CA 1
ATOM 617 C C . ALA A 1 79 ? -4.221 -8.820 1.281 1.00 85.62 79 ALA A C 1
ATOM 619 O O . ALA A 1 79 ? -5.375 -8.950 1.682 1.00 85.62 79 ALA A O 1
ATOM 620 N N . TYR A 1 80 ? -3.939 -8.526 0.010 1.00 87.94 80 TYR A N 1
ATOM 621 C CA . TYR A 1 80 ? -4.952 -8.303 -1.019 1.00 87.94 80 TYR A CA 1
ATOM 622 C C . TYR A 1 80 ? -5.891 -9.501 -1.196 1.00 87.94 80 TYR A C 1
ATOM 624 O O . TYR A 1 80 ? -7.111 -9.354 -1.134 1.00 87.94 80 TYR A O 1
ATOM 632 N N . ASP A 1 81 ? -5.333 -10.702 -1.358 1.00 88.50 81 ASP A N 1
ATOM 633 C CA . ASP A 1 81 ? -6.098 -11.930 -1.577 1.00 88.50 81 ASP A CA 1
ATOM 634 C C . ASP A 1 81 ? -6.948 -12.286 -0.348 1.00 88.50 81 ASP A C 1
ATOM 636 O O . ASP A 1 81 ? -8.113 -12.675 -0.479 1.00 88.50 81 ASP A O 1
ATOM 640 N N . GLN A 1 82 ? -6.398 -12.124 0.862 1.00 82.50 82 GLN A N 1
ATOM 641 C CA . GLN A 1 82 ? -7.144 -12.321 2.107 1.00 82.50 82 GLN A CA 1
ATOM 642 C C . GLN A 1 82 ? -8.317 -11.340 2.207 1.00 82.50 82 GLN A C 1
ATOM 644 O O . GLN A 1 82 ? -9.439 -11.743 2.523 1.00 82.50 82 GLN A O 1
ATOM 649 N N . GLN A 1 83 ? -8.071 -10.066 1.906 1.00 78.25 83 GLN A N 1
ATOM 650 C CA . GLN A 1 83 ? -9.088 -9.021 1.937 1.00 78.25 83 GLN A CA 1
ATOM 651 C C . GLN A 1 83 ? -10.186 -9.284 0.903 1.00 78.25 83 GLN A C 1
ATOM 653 O O . GLN A 1 83 ? -11.362 -9.259 1.259 1.00 78.25 83 GLN A O 1
ATOM 658 N N . ARG A 1 84 ? -9.829 -9.622 -0.343 1.00 81.88 84 ARG A N 1
ATOM 659 C CA . ARG A 1 84 ? -10.786 -9.978 -1.402 1.00 81.88 84 ARG A CA 1
ATOM 660 C C . ARG A 1 84 ? -11.708 -11.123 -0.992 1.00 81.88 84 ARG A C 1
ATOM 662 O O . ARG A 1 84 ? -12.928 -10.988 -1.074 1.00 81.88 84 ARG A O 1
ATOM 669 N N . ARG A 1 85 ? -11.141 -12.223 -0.487 1.00 80.44 85 ARG A N 1
ATOM 670 C CA . ARG A 1 85 ? -11.922 -13.379 -0.011 1.00 80.44 85 ARG A CA 1
ATOM 671 C C . ARG A 1 85 ? -12.907 -12.986 1.077 1.00 80.44 85 ARG A C 1
ATOM 673 O O . ARG A 1 85 ? -14.029 -13.480 1.111 1.00 80.44 85 ARG A O 1
ATOM 680 N N . ALA A 1 86 ? -12.495 -12.110 1.977 1.00 74.69 86 ALA A N 1
ATOM 681 C CA . ALA A 1 86 ? -13.338 -11.701 3.079 1.00 74.69 86 ALA A CA 1
ATOM 682 C C . ALA A 1 86 ? -14.407 -10.668 2.656 1.00 74.69 86 ALA A C 1
ATOM 684 O O . ALA A 1 86 ? -15.529 -10.727 3.156 1.00 74.69 86 ALA A O 1
ATOM 685 N N . VAL A 1 87 ? -14.145 -9.829 1.642 1.00 75.62 87 VAL A N 1
ATOM 686 C CA . VAL A 1 87 ? -15.181 -9.016 0.967 1.00 75.62 87 VAL A CA 1
ATOM 687 C C . VAL A 1 87 ? -16.229 -9.930 0.326 1.00 75.62 87 VAL A C 1
ATOM 689 O O . VAL A 1 87 ? -17.430 -9.700 0.468 1.00 75.62 87 VAL A O 1
ATOM 692 N N . GLU A 1 88 ? -15.805 -11.009 -0.331 1.00 76.88 88 GLU A N 1
ATOM 693 C CA . GLU A 1 88 ? -16.716 -12.010 -0.898 1.00 76.88 88 GLU A CA 1
ATOM 694 C C . GLU A 1 88 ? -17.518 -12.752 0.188 1.00 76.88 88 GLU A C 1
ATOM 696 O O . GLU A 1 88 ? -18.726 -12.944 0.042 1.00 76.88 88 GLU A O 1
ATOM 701 N N . GLN A 1 89 ? -16.895 -13.122 1.313 1.00 75.06 89 GLN A N 1
ATOM 702 C CA . GLN A 1 89 ? -17.587 -13.734 2.460 1.00 75.06 89 GLN A CA 1
ATOM 703 C C . GLN A 1 89 ? -18.617 -12.791 3.087 1.00 75.06 89 GLN A C 1
ATOM 705 O O . GLN A 1 89 ? -19.727 -13.221 3.416 1.00 75.06 89 GLN A O 1
ATOM 710 N N . ARG A 1 90 ? -18.280 -11.502 3.194 1.00 75.56 90 ARG A N 1
ATOM 711 C CA . ARG A 1 90 ? -19.189 -10.446 3.639 1.00 75.56 90 ARG A CA 1
ATOM 712 C C . ARG A 1 90 ? -20.397 -10.327 2.713 1.00 75.56 90 ARG A C 1
ATOM 714 O O . ARG A 1 90 ? -21.523 -10.312 3.206 1.00 75.56 90 ARG A O 1
ATOM 721 N N . LYS A 1 91 ? -20.184 -10.317 1.389 1.00 76.88 91 LYS A N 1
ATOM 722 C CA . LYS A 1 91 ? -21.269 -10.331 0.384 1.00 76.88 91 LYS A CA 1
ATOM 723 C C . LYS A 1 91 ? -22.179 -11.560 0.535 1.00 76.88 91 LYS A C 1
ATOM 725 O O . LYS A 1 91 ? -23.371 -11.477 0.267 1.00 76.88 91 LYS A O 1
ATOM 730 N N . GLN A 1 92 ? -21.643 -12.684 1.013 1.00 79.94 92 GLN A N 1
ATOM 731 C CA . GLN A 1 92 ? -22.399 -13.910 1.311 1.00 79.94 92 GLN A CA 1
ATOM 732 C C . GLN A 1 92 ? -23.068 -13.913 2.702 1.00 79.94 92 GLN A C 1
ATOM 734 O O . GLN A 1 92 ? -23.678 -14.916 3.072 1.00 79.94 92 GLN A O 1
ATOM 739 N N . GLY A 1 93 ? -22.936 -12.845 3.498 1.00 75.69 93 GLY A N 1
ATOM 740 C CA . GLY A 1 93 ? -23.496 -12.757 4.851 1.00 75.69 93 GLY A CA 1
ATOM 741 C C . GLY A 1 93 ? -22.845 -13.702 5.867 1.00 75.69 93 GLY A C 1
ATOM 742 O O . GLY A 1 93 ? -23.425 -13.974 6.919 1.00 75.69 93 GLY A O 1
ATOM 743 N N . LYS A 1 94 ? -21.653 -14.238 5.572 1.00 77.94 94 LYS A N 1
ATOM 744 C CA . LYS A 1 94 ? -20.934 -15.127 6.491 1.00 77.94 94 LYS A CA 1
ATOM 745 C C . LYS A 1 94 ? -20.273 -14.300 7.587 1.00 77.94 94 LYS A C 1
ATOM 747 O O . LYS A 1 94 ? -19.336 -13.554 7.328 1.00 77.94 94 LYS A O 1
ATOM 752 N N . VAL A 1 95 ? -20.762 -14.461 8.812 1.00 77.50 95 VAL A N 1
ATOM 753 C CA . VAL A 1 95 ? -20.187 -13.830 10.003 1.00 77.50 95 VAL A CA 1
ATOM 754 C C . VAL A 1 95 ? -19.118 -14.745 10.593 1.00 77.50 95 VAL A C 1
ATOM 756 O O . VAL A 1 95 ? -19.363 -15.929 10.839 1.00 77.50 95 VAL A O 1
ATOM 759 N N . LEU A 1 96 ? -17.936 -14.195 10.842 1.00 77.75 96 LEU A N 1
ATOM 760 C CA . LEU A 1 96 ? -16.851 -14.874 11.533 1.00 77.75 96 LEU A CA 1
ATOM 761 C C . LEU A 1 96 ? -17.073 -14.824 13.045 1.00 77.75 96 LEU A C 1
ATOM 763 O O . LEU A 1 96 ? -17.469 -13.806 13.614 1.00 77.75 96 LEU A O 1
ATOM 767 N N . ARG A 1 97 ? -16.761 -15.929 13.730 1.00 70.12 97 ARG A N 1
ATOM 768 C CA . ARG A 1 97 ? -16.578 -15.890 15.183 1.00 70.12 97 ARG A CA 1
ATOM 769 C C . ARG A 1 97 ? -15.212 -15.293 15.458 1.00 70.12 97 ARG A C 1
ATOM 771 O O . ARG A 1 97 ? -14.200 -15.932 15.191 1.00 70.12 97 ARG A O 1
ATOM 778 N N . SER A 1 98 ? -15.200 -14.075 15.978 1.00 66.88 98 SER A N 1
ATOM 779 C CA . SER A 1 98 ? -13.944 -13.431 16.316 1.00 66.88 98 SER A CA 1
ATOM 780 C C . SER A 1 98 ? -13.182 -14.180 17.409 1.00 66.88 98 SER A C 1
ATOM 782 O O . SER A 1 98 ? -13.757 -14.609 18.410 1.00 66.88 98 SER A O 1
ATOM 784 N N . THR A 1 99 ? -11.871 -14.266 17.212 1.00 68.31 99 THR A N 1
ATOM 785 C CA . THR A 1 99 ? -10.875 -14.784 18.151 1.00 68.31 99 THR A CA 1
ATOM 786 C C . THR A 1 99 ? -9.973 -13.696 18.739 1.00 68.31 99 THR A C 1
ATOM 788 O O . THR A 1 99 ? -9.160 -14.011 19.600 1.00 68.31 99 THR A O 1
ATOM 791 N N . ILE A 1 100 ? -10.107 -12.429 18.319 1.00 77.69 100 ILE A N 1
ATOM 792 C CA . ILE A 1 100 ? -9.216 -11.347 18.766 1.00 77.69 100 ILE A CA 1
ATOM 793 C C . ILE A 1 100 ? -9.601 -10.910 20.180 1.00 77.69 100 ILE A C 1
ATOM 795 O O . ILE A 1 100 ? -10.656 -10.307 20.401 1.00 77.69 100 ILE A O 1
ATOM 799 N N . CYS A 1 101 ? -8.702 -11.125 21.135 1.00 80.81 101 CYS A N 1
ATOM 800 C CA . CYS A 1 101 ? -8.751 -10.465 22.425 1.00 80.81 101 CYS A CA 1
ATOM 801 C C . CYS A 1 101 ? -8.199 -9.042 22.282 1.00 80.81 101 CYS A C 1
ATOM 803 O O . CYS A 1 101 ? -6.998 -8.779 22.349 1.00 80.81 101 CYS A O 1
ATOM 805 N N . VAL A 1 102 ? -9.122 -8.096 22.124 1.00 76.25 102 VAL A N 1
ATOM 806 C CA . VAL A 1 102 ? -8.869 -6.677 21.836 1.00 76.25 102 VAL A CA 1
ATOM 807 C C . VAL A 1 102 ? -7.834 -6.014 22.763 1.00 76.25 102 VAL A C 1
ATOM 809 O O . VAL A 1 102 ? -7.148 -5.092 22.349 1.00 76.25 102 VAL A O 1
ATOM 812 N N . LYS A 1 103 ? -7.668 -6.450 24.015 1.00 73.38 103 LYS A N 1
ATOM 813 C CA . LYS A 1 103 ? -6.706 -5.813 24.935 1.00 73.38 103 LYS A CA 1
ATOM 814 C C . LYS A 1 103 ? -5.293 -6.397 24.859 1.00 73.38 103 LYS A C 1
ATOM 816 O O . LYS A 1 103 ? -4.337 -5.673 25.127 1.00 73.38 103 LYS A O 1
ATOM 821 N N . THR A 1 104 ? -5.161 -7.689 24.563 1.00 76.25 104 THR A N 1
ATOM 822 C CA . THR A 1 104 ? -3.879 -8.414 24.631 1.00 76.25 104 THR A CA 1
ATOM 823 C C . THR A 1 104 ? -3.250 -8.640 23.271 1.00 76.25 104 THR A C 1
ATOM 825 O O . THR A 1 104 ? -2.028 -8.690 23.183 1.00 76.25 104 THR A O 1
ATOM 828 N N . ASP A 1 105 ? -4.071 -8.756 22.232 1.00 81.50 105 ASP A N 1
ATOM 829 C CA . ASP A 1 105 ? -3.610 -9.209 20.921 1.00 81.50 105 ASP A CA 1
ATOM 830 C C . ASP A 1 105 ? -3.264 -8.034 20.003 1.00 81.50 105 ASP A C 1
ATOM 832 O O . ASP A 1 105 ? -2.654 -8.226 18.953 1.00 81.50 105 ASP A O 1
ATOM 836 N N . LEU A 1 106 ? -3.637 -6.805 20.388 1.00 83.81 106 LEU A N 1
ATOM 837 C CA . LEU A 1 106 ? -3.353 -5.631 19.573 1.00 83.81 106 LEU A CA 1
ATOM 838 C C . LEU A 1 106 ? -1.939 -5.092 19.824 1.00 83.81 106 LEU A C 1
ATOM 840 O O . LEU A 1 106 ? -1.549 -4.891 20.980 1.00 83.81 106 LEU A O 1
ATOM 844 N N . PRO A 1 107 ? -1.187 -4.781 18.754 1.00 82.69 107 PRO A N 1
ATOM 845 C CA . PRO A 1 107 ? 0.123 -4.161 18.870 1.00 82.69 107 PRO A CA 1
ATOM 846 C C . PRO A 1 107 ? 0.028 -2.782 19.529 1.00 82.69 107 PRO A C 1
ATOM 848 O O . PRO A 1 107 ? -0.917 -2.019 19.322 1.00 82.69 107 PRO A O 1
ATOM 851 N N . ARG A 1 108 ? 1.050 -2.431 20.316 1.00 78.25 108 ARG A N 1
ATOM 852 C CA . ARG A 1 108 ? 1.127 -1.115 20.967 1.00 78.25 108 ARG A CA 1
ATOM 853 C C . ARG A 1 108 ? 1.326 0.016 19.957 1.00 78.25 108 ARG A C 1
A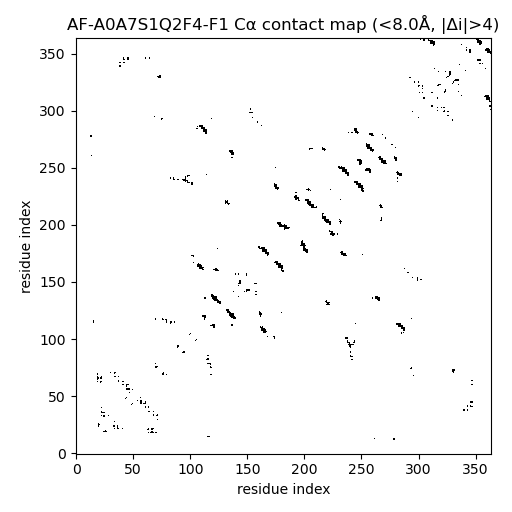TOM 855 O O . ARG A 1 108 ? 0.761 1.091 20.142 1.00 78.25 108 ARG A O 1
ATOM 862 N N . GLU A 1 109 ? 2.140 -0.230 18.933 1.00 85.75 109 GLU A N 1
ATOM 863 C CA . GLU A 1 109 ? 2.412 0.682 17.823 1.00 85.75 109 GLU A CA 1
ATOM 864 C C . GLU A 1 109 ? 2.057 -0.021 16.515 1.00 85.75 109 GLU A C 1
ATOM 866 O O . GLU A 1 109 ? 2.499 -1.143 16.271 1.00 85.75 109 GLU A O 1
ATOM 871 N N . CYS A 1 110 ? 1.242 0.617 15.686 1.00 89.81 110 CYS A N 1
ATOM 872 C CA . CYS A 1 110 ? 0.716 -0.008 14.484 1.00 89.81 110 CYS A CA 1
ATOM 873 C C . CYS A 1 110 ? 0.413 1.002 13.389 1.00 89.81 110 CYS A C 1
ATOM 875 O O . CYS A 1 110 ? 0.362 2.209 13.620 1.00 89.81 110 CYS A O 1
ATOM 877 N N . MET A 1 111 ? 0.182 0.470 12.200 1.00 91.94 111 MET A N 1
ATOM 878 C CA . MET A 1 111 ? -0.405 1.171 11.073 1.00 91.94 111 MET A CA 1
ATOM 879 C C . MET A 1 111 ? -1.783 0.557 10.832 1.00 91.94 111 MET A C 1
ATOM 881 O O . MET A 1 111 ? -1.935 -0.669 10.876 1.00 91.94 111 MET A O 1
ATOM 885 N N . LEU A 1 112 ? -2.793 1.399 10.609 1.00 90.62 112 LEU A N 1
ATOM 886 C CA . LEU A 1 112 ? -4.145 0.933 10.304 1.00 90.62 112 LEU A CA 1
ATOM 887 C C . LEU A 1 112 ? -4.308 0.860 8.794 1.00 90.62 112 LEU A C 1
ATOM 889 O O . LEU A 1 112 ? -4.285 1.885 8.115 1.00 90.62 112 LEU A O 1
ATOM 893 N N . GLN A 1 113 ? -4.485 -0.349 8.285 1.00 90.62 113 GLN A N 1
ATOM 894 C CA . GLN A 1 113 ? -4.688 -0.604 6.870 1.00 90.62 113 GLN A CA 1
ATOM 895 C C . GLN A 1 113 ? -6.170 -0.896 6.612 1.00 90.62 113 GLN A C 1
ATOM 897 O O . GLN A 1 113 ? -6.677 -1.885 7.146 1.00 90.62 113 GLN A O 1
ATOM 902 N N . PRO A 1 114 ? -6.885 -0.072 5.827 1.00 87.00 114 PRO A N 1
ATOM 903 C CA . PRO A 1 114 ? -8.254 -0.370 5.434 1.00 87.00 114 PRO A CA 1
ATOM 904 C C . PRO A 1 114 ? -8.310 -1.693 4.672 1.00 87.00 114 PRO A C 1
ATOM 906 O O . PRO A 1 114 ? -7.577 -1.920 3.709 1.00 87.00 114 PRO A O 1
ATOM 909 N N . VAL A 1 115 ? -9.202 -2.572 5.097 1.00 84.00 115 VAL A N 1
ATOM 910 C CA . VAL A 1 115 ? -9.468 -3.823 4.398 1.00 84.00 115 VAL A CA 1
ATOM 911 C C . VAL A 1 115 ? -10.002 -3.523 2.994 1.00 84.00 115 VAL A C 1
ATOM 913 O O . VAL A 1 115 ? -10.911 -2.713 2.828 1.00 84.00 115 VAL A O 1
ATOM 916 N N . GLY A 1 116 ? -9.433 -4.188 1.990 1.00 78.25 116 GLY A N 1
ATOM 917 C CA . GLY A 1 116 ? -9.692 -3.952 0.569 1.00 78.25 116 GLY A CA 1
ATOM 918 C C . GLY A 1 116 ? -8.633 -3.072 -0.098 1.00 78.25 116 GLY A C 1
ATOM 919 O O . GLY A 1 116 ? -8.610 -2.993 -1.321 1.00 78.25 116 GLY A O 1
ATOM 920 N N . TYR A 1 117 ? -7.747 -2.447 0.684 1.00 81.69 117 TYR A N 1
ATOM 921 C CA . TYR A 1 117 ? -6.726 -1.525 0.194 1.00 81.69 117 TYR A CA 1
ATOM 922 C C . TYR A 1 117 ? -5.352 -1.845 0.819 1.00 81.69 117 TYR A C 1
ATOM 924 O O . TYR A 1 117 ? -4.933 -1.196 1.781 1.00 81.69 117 TYR A O 1
ATOM 932 N N . PRO A 1 118 ? -4.643 -2.872 0.309 1.00 84.38 118 PRO A N 1
ATOM 933 C CA . PRO A 1 118 ? -3.420 -3.443 0.895 1.00 84.38 118 PRO A CA 1
ATOM 934 C C . PRO A 1 118 ? -2.169 -2.551 0.765 1.00 84.38 118 PRO A C 1
ATOM 936 O O . PRO A 1 118 ? -1.084 -2.910 1.228 1.00 84.38 118 PRO A O 1
ATOM 939 N N . ASP A 1 119 ? -2.304 -1.390 0.141 1.00 85.88 119 ASP A N 1
ATOM 940 C CA . ASP A 1 119 ? -1.278 -0.372 -0.066 1.00 85.88 119 ASP A CA 1
ATOM 941 C C . ASP A 1 119 ? -1.617 0.957 0.630 1.00 85.88 119 ASP A C 1
ATOM 943 O O . ASP A 1 119 ? -0.750 1.825 0.761 1.00 85.88 119 ASP A O 1
ATOM 947 N N . LYS A 1 120 ? -2.861 1.114 1.104 1.00 88.62 120 LYS A N 1
ATOM 948 C CA . LYS A 1 120 ? -3.323 2.315 1.797 1.00 88.62 120 LYS A CA 1
ATOM 949 C C . LYS A 1 120 ? -3.169 2.173 3.299 1.00 88.62 120 LYS A C 1
ATOM 951 O O . LYS A 1 120 ? -3.441 1.129 3.890 1.00 88.62 120 LYS A O 1
ATOM 956 N N . PHE A 1 121 ? -2.811 3.281 3.929 1.00 90.88 121 PHE A N 1
ATOM 957 C CA . PHE A 1 121 ? -2.708 3.378 5.375 1.00 90.88 121 PHE A CA 1
ATOM 958 C C . PHE A 1 121 ? -3.418 4.621 5.877 1.00 90.88 121 PHE A C 1
ATOM 960 O O . PHE A 1 121 ? -3.425 5.666 5.219 1.00 90.88 121 PHE A O 1
ATOM 967 N N . LEU A 1 122 ? -3.996 4.508 7.071 1.00 88.19 122 LEU A N 1
ATOM 968 C CA . LEU A 1 122 ? -4.511 5.653 7.794 1.00 88.19 122 LEU A CA 1
ATOM 969 C C . LEU A 1 122 ? -3.355 6.595 8.131 1.00 88.19 122 LEU A C 1
ATOM 971 O O . LEU A 1 122 ? -2.430 6.219 8.850 1.00 88.19 122 LEU A O 1
ATOM 975 N N . ARG A 1 123 ? -3.429 7.826 7.637 1.00 84.56 123 ARG A N 1
ATOM 976 C CA . ARG A 1 123 ? -2.433 8.874 7.851 1.00 84.56 123 ARG A CA 1
ATOM 977 C C . ARG A 1 123 ? -3.049 10.083 8.492 1.00 84.56 123 ARG A C 1
ATOM 979 O O . ARG A 1 123 ? -4.144 10.486 8.114 1.00 84.56 123 ARG A O 1
ATOM 986 N N . TYR A 1 124 ? -2.314 10.692 9.409 1.00 76.69 124 TYR A N 1
ATOM 987 C CA . TYR A 1 124 ? -2.655 11.985 9.975 1.00 76.69 124 TYR A CA 1
ATOM 988 C C . TYR A 1 124 ? -1.738 13.069 9.404 1.00 76.69 124 TYR A C 1
ATOM 990 O O . TYR A 1 124 ? -0.524 12.900 9.385 1.00 76.69 124 TYR A O 1
ATOM 998 N N . ARG A 1 125 ? -2.312 14.194 8.967 1.00 73.94 125 ARG A N 1
ATOM 999 C CA . ARG A 1 125 ? -1.569 15.384 8.533 1.00 73.94 125 ARG A CA 1
ATOM 1000 C C . ARG A 1 125 ? -2.070 16.605 9.290 1.00 73.94 125 ARG A C 1
ATOM 1002 O O . ARG A 1 125 ? -3.259 16.926 9.237 1.00 73.94 125 ARG A O 1
ATOM 1009 N N . GLN A 1 126 ? -1.171 17.301 9.980 1.00 67.31 126 GLN A N 1
ATOM 1010 C CA . GLN A 1 126 ? -1.491 18.569 10.631 1.00 67.31 126 GLN A CA 1
ATOM 1011 C C . GLN A 1 126 ? -1.464 19.696 9.591 1.00 67.31 126 GLN A C 1
ATOM 1013 O O . GLN A 1 126 ? -0.459 19.890 8.920 1.00 67.31 126 GLN A O 1
ATOM 1018 N N . GLY A 1 127 ? -2.557 20.444 9.442 1.00 63.50 127 GLY A N 1
ATOM 1019 C CA . GLY A 1 127 ? -2.561 21.618 8.569 1.00 63.50 127 GLY A CA 1
ATOM 1020 C C . GLY A 1 127 ? -2.057 22.890 9.268 1.00 63.50 127 GLY A C 1
ATOM 1021 O O . GLY A 1 127 ? -1.823 22.929 10.478 1.00 63.50 127 GLY A O 1
ATOM 1022 N N . THR A 1 128 ? -1.945 23.975 8.501 1.00 58.62 128 THR A N 1
ATOM 1023 C CA . THR A 1 128 ? -1.386 25.270 8.937 1.00 58.62 128 THR A CA 1
ATOM 1024 C C . THR A 1 128 ? -2.383 26.204 9.647 1.00 58.62 128 THR A C 1
ATOM 1026 O O . THR A 1 128 ? -1.996 27.257 10.154 1.00 58.62 128 THR A O 1
ATOM 1029 N N . GLY A 1 129 ? -3.667 25.837 9.727 1.00 56.38 129 GLY A N 1
ATOM 1030 C CA . GLY A 1 129 ? -4.749 26.620 10.343 1.00 56.38 129 GLY A CA 1
ATOM 1031 C C . GLY A 1 129 ? -5.425 25.954 11.553 1.00 56.38 129 GLY A C 1
ATOM 1032 O O . GLY A 1 129 ? -5.316 24.748 11.781 1.00 56.38 129 GLY A O 1
ATOM 1033 N N . ARG A 1 130 ? -6.201 26.730 12.326 1.00 45.91 130 ARG A N 1
ATOM 1034 C CA . ARG A 1 130 ? -7.042 26.194 13.417 1.00 45.91 130 ARG A CA 1
ATOM 1035 C C .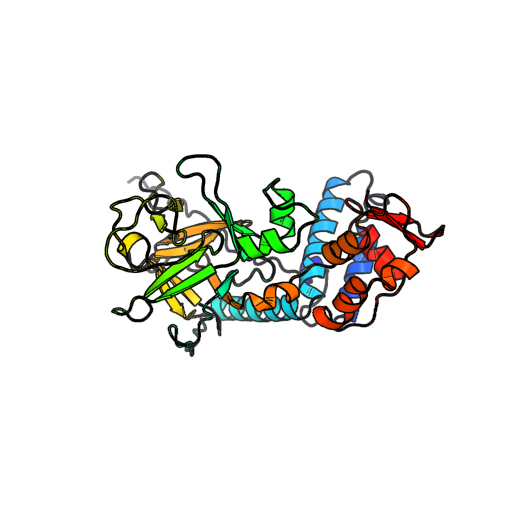 ARG A 1 130 ? -8.085 25.227 12.825 1.00 45.91 130 ARG A C 1
ATOM 1037 O O . ARG A 1 130 ? -8.922 25.664 12.045 1.00 45.91 130 ARG A O 1
ATOM 1044 N N . ASN A 1 131 ? -8.058 23.949 13.218 1.00 51.22 131 ASN A N 1
ATOM 1045 C CA . ASN A 1 131 ? -8.888 22.847 12.677 1.00 51.22 131 ASN A CA 1
ATOM 1046 C C . ASN A 1 131 ? -8.559 22.403 11.235 1.00 51.22 131 ASN A C 1
ATOM 1048 O O . ASN A 1 131 ? -9.449 21.968 10.513 1.00 51.22 131 ASN A O 1
ATOM 1052 N N . SER A 1 132 ? -7.306 22.520 10.797 1.00 58.44 132 SER A N 1
ATOM 1053 C CA . SER A 1 132 ? -6.890 22.095 9.445 1.00 58.44 132 SER A CA 1
ATOM 1054 C C . SER A 1 132 ? -6.245 20.707 9.401 1.00 58.44 132 SER A C 1
ATOM 1056 O O . SER A 1 132 ? -5.720 20.295 8.370 1.00 58.44 132 SER A O 1
ATOM 1058 N N . ALA A 1 133 ? -6.264 19.995 10.524 1.00 62.66 133 ALA A N 1
ATOM 1059 C CA . ALA A 1 133 ? -5.760 18.643 10.597 1.00 62.66 133 ALA A CA 1
ATOM 1060 C C . ALA A 1 133 ? -6.703 17.673 9.876 1.00 62.66 133 ALA A C 1
ATOM 1062 O O . ALA A 1 133 ? -7.921 17.760 10.023 1.00 62.66 133 ALA A O 1
ATOM 1063 N N . GLN A 1 134 ? -6.142 16.773 9.077 1.00 69.31 134 GLN A N 1
ATOM 1064 C CA . GLN A 1 134 ? -6.903 15.861 8.230 1.00 69.31 134 GLN A CA 1
ATOM 1065 C C . GLN A 1 134 ? -6.341 14.447 8.353 1.00 69.31 134 GLN A C 1
ATOM 1067 O O . GLN A 1 134 ? -5.161 14.247 8.642 1.00 69.31 134 GLN A O 1
ATOM 1072 N N . CYS A 1 135 ? -7.214 13.465 8.169 1.00 74.81 135 CYS A N 1
ATOM 1073 C CA . CYS A 1 135 ? -6.870 12.058 8.213 1.00 74.81 135 CYS A CA 1
ATOM 1074 C C . CYS A 1 135 ? -7.414 11.389 6.964 1.00 74.81 135 CYS A C 1
ATOM 1076 O O . CYS A 1 135 ? -8.551 11.642 6.563 1.00 74.81 135 CYS A O 1
ATOM 1078 N N . PHE A 1 136 ? -6.576 10.566 6.359 1.00 78.38 136 PHE A N 1
ATOM 1079 C CA . PHE A 1 136 ? -6.816 9.983 5.051 1.00 78.38 136 PHE A CA 1
ATOM 1080 C C . PHE A 1 136 ? -6.427 8.521 5.086 1.00 78.38 136 PHE A C 1
ATOM 1082 O O . PHE A 1 136 ? -5.531 8.145 5.837 1.00 78.38 136 PHE A O 1
ATOM 1089 N N . ALA A 1 137 ? -7.045 7.714 4.240 1.00 85.62 137 ALA A N 1
ATOM 1090 C CA . ALA A 1 137 ? -6.508 6.411 3.887 1.00 85.62 137 ALA A CA 1
ATOM 1091 C C . ALA A 1 137 ? -5.851 6.538 2.511 1.00 85.62 137 ALA A C 1
ATOM 1093 O O . ALA A 1 137 ? -6.535 6.571 1.495 1.00 85.62 137 ALA A O 1
ATOM 1094 N N . GLN A 1 138 ? -4.528 6.674 2.495 1.00 87.00 138 GLN A N 1
ATOM 1095 C CA . GLN A 1 138 ? -3.754 6.970 1.288 1.00 87.00 138 GLN A CA 1
ATOM 1096 C C . GLN A 1 138 ? -2.683 5.921 1.057 1.00 87.00 138 GLN A C 1
ATOM 1098 O O . GLN A 1 138 ? -2.084 5.428 2.017 1.00 87.00 138 GLN A O 1
ATOM 1103 N N . SER A 1 139 ? -2.410 5.634 -0.212 1.00 87.38 139 SER A N 1
ATOM 1104 C CA . SER A 1 139 ? -1.178 4.963 -0.608 1.00 87.38 139 SER A CA 1
ATOM 1105 C C . SER A 1 139 ? -0.018 5.959 -0.642 1.00 87.38 139 SER A C 1
ATOM 1107 O O . SER A 1 139 ? -0.202 7.183 -0.591 1.00 87.38 139 SER A O 1
ATOM 1109 N N . ARG A 1 140 ? 1.209 5.443 -0.730 1.00 85.19 140 ARG A N 1
ATOM 1110 C CA . ARG A 1 140 ? 2.408 6.282 -0.867 1.00 85.19 140 ARG A CA 1
ATOM 1111 C C . ARG A 1 140 ? 2.380 7.097 -2.157 1.00 85.19 140 ARG A C 1
ATOM 1113 O O . ARG A 1 140 ? 2.620 8.304 -2.127 1.00 85.19 140 ARG A O 1
ATOM 1120 N N . ALA A 1 141 ? 2.019 6.454 -3.265 1.00 81.12 141 ALA A N 1
ATOM 1121 C CA . ALA A 1 141 ? 1.893 7.096 -4.568 1.00 81.12 141 ALA A CA 1
ATOM 1122 C C . ALA A 1 141 ? 0.849 8.230 -4.568 1.00 81.12 141 ALA A C 1
ATOM 1124 O O . ALA A 1 141 ? 1.061 9.277 -5.179 1.00 81.12 141 ALA A O 1
ATOM 1125 N N . GLU A 1 142 ? -0.274 8.069 -3.864 1.00 82.69 142 GLU A N 1
ATOM 1126 C CA . GLU A 1 142 ? -1.274 9.136 -3.704 1.00 82.69 142 GLU A CA 1
ATOM 1127 C C . GLU A 1 142 ? -0.746 10.305 -2.874 1.00 82.69 142 GLU A C 1
ATOM 1129 O O . GLU A 1 142 ? -0.870 11.459 -3.284 1.00 82.69 142 GLU A O 1
ATOM 1134 N N . ALA A 1 143 ? -0.097 10.009 -1.744 1.00 83.12 143 ALA A N 1
ATOM 1135 C CA . ALA A 1 143 ? 0.460 11.028 -0.862 1.00 83.12 143 ALA A CA 1
ATOM 1136 C C . ALA A 1 143 ? 1.493 11.926 -1.564 1.00 83.12 143 ALA A C 1
ATOM 1138 O O . ALA A 1 143 ? 1.501 13.136 -1.332 1.00 83.12 143 ALA A O 1
ATOM 1139 N N . ARG A 1 144 ? 2.328 11.351 -2.441 1.00 80.38 144 ARG A N 1
ATOM 1140 C CA . ARG A 1 144 ? 3.303 12.095 -3.257 1.00 80.38 144 ARG A CA 1
ATOM 1141 C C . ARG A 1 144 ? 2.626 13.000 -4.295 1.00 80.38 144 ARG A C 1
ATOM 1143 O O . ARG A 1 144 ? 3.085 14.115 -4.526 1.00 80.38 144 ARG A O 1
ATOM 1150 N N . ARG A 1 145 ? 1.532 12.542 -4.919 1.00 76.69 145 ARG A N 1
ATOM 1151 C CA . ARG A 1 145 ? 0.834 13.277 -5.994 1.00 76.69 145 ARG A CA 1
ATOM 1152 C C . ARG A 1 145 ? 0.065 14.495 -5.505 1.00 76.69 145 ARG A C 1
ATOM 1154 O O . ARG A 1 145 ? 0.045 15.512 -6.188 1.00 76.69 145 ARG A O 1
ATOM 1161 N N . GLU A 1 146 ? -0.555 14.417 -4.333 1.00 71.12 146 GLU A N 1
ATOM 1162 C CA . GLU A 1 146 ? -1.365 15.515 -3.784 1.00 71.12 146 GLU A CA 1
ATOM 1163 C C . GLU A 1 146 ? -0.546 16.733 -3.305 1.00 71.12 146 GLU A C 1
ATOM 1165 O O . GLU A 1 146 ? -1.096 17.641 -2.681 1.00 71.12 146 GLU A O 1
ATOM 1170 N N . GLY A 1 147 ? 0.762 16.781 -3.593 1.00 57.88 147 GLY A N 1
ATOM 1171 C CA . GLY A 1 147 ? 1.619 17.933 -3.301 1.00 57.88 147 GLY A CA 1
ATOM 1172 C C . GLY A 1 147 ? 1.864 18.160 -1.806 1.00 57.88 147 GLY A C 1
ATOM 1173 O O . GLY A 1 147 ? 2.007 19.303 -1.378 1.00 57.88 147 GLY A O 1
ATOM 1174 N N . GLY A 1 148 ? 1.848 17.089 -1.003 1.00 60.56 148 GLY A N 1
ATOM 1175 C CA . GLY A 1 148 ? 1.998 17.137 0.454 1.00 60.56 148 GLY A CA 1
ATOM 1176 C C . GLY A 1 148 ? 3.441 17.041 0.965 1.00 60.56 148 GLY A C 1
ATOM 1177 O O . GLY A 1 148 ? 4.386 16.907 0.198 1.00 60.56 148 GLY A O 1
ATOM 1178 N N . ASP A 1 149 ? 3.572 17.052 2.296 1.00 63.47 149 ASP A N 1
ATOM 1179 C CA . ASP A 1 149 ? 4.806 17.046 3.112 1.00 63.47 149 ASP A CA 1
ATOM 1180 C C . ASP A 1 149 ? 5.735 15.820 2.933 1.00 63.47 149 ASP A C 1
ATOM 1182 O O . ASP A 1 149 ? 6.614 15.587 3.757 1.00 63.47 149 ASP A O 1
ATOM 1186 N N . ILE A 1 150 ? 5.517 14.996 1.906 1.00 71.75 150 ILE A N 1
ATOM 1187 C CA . ILE A 1 150 ? 6.294 13.788 1.617 1.00 71.75 150 ILE A CA 1
ATOM 1188 C C . ILE A 1 150 ? 6.817 13.906 0.201 1.00 71.75 150 ILE A C 1
ATOM 1190 O O . ILE A 1 150 ? 6.051 13.885 -0.765 1.00 71.75 150 ILE A O 1
ATOM 1194 N N . THR A 1 151 ? 8.134 14.003 0.081 1.00 70.88 151 THR A N 1
ATOM 1195 C CA . THR A 1 151 ? 8.785 14.018 -1.223 1.00 70.88 151 THR A CA 1
ATOM 1196 C C . THR A 1 151 ? 8.822 12.609 -1.823 1.00 70.88 151 THR A C 1
ATOM 1198 O O . THR A 1 151 ? 8.731 11.597 -1.124 1.00 70.88 151 THR A O 1
ATOM 1201 N N . LEU A 1 152 ? 8.984 12.527 -3.147 1.00 66.00 152 LEU A N 1
ATOM 1202 C CA . LEU A 1 152 ? 9.189 11.257 -3.860 1.00 66.00 152 LEU A CA 1
ATOM 1203 C C . LEU A 1 152 ? 10.415 10.475 -3.351 1.00 66.00 152 LEU A C 1
ATOM 1205 O O . LEU A 1 152 ? 10.489 9.266 -3.545 1.00 66.00 152 LEU A O 1
ATOM 1209 N N . GLU A 1 153 ? 11.361 11.150 -2.700 1.00 65.81 153 GLU A N 1
ATOM 1210 C CA . GLU A 1 153 ? 12.646 10.589 -2.278 1.00 65.81 153 GLU A CA 1
ATOM 1211 C C . GLU A 1 153 ? 12.624 10.018 -0.851 1.00 65.81 153 GLU A C 1
ATOM 1213 O O . GLU A 1 153 ? 13.547 9.308 -0.452 1.00 65.81 153 GLU A O 1
ATOM 1218 N N . GLU A 1 154 ? 11.577 10.292 -0.070 1.00 76.12 154 GLU A N 1
ATOM 1219 C CA . GLU A 1 154 ? 11.586 10.047 1.370 1.00 76.12 154 GLU A CA 1
ATOM 1220 C C . GLU A 1 154 ? 10.662 8.891 1.794 1.00 76.12 154 GLU A C 1
ATOM 1222 O O . GLU A 1 154 ? 9.435 9.008 1.884 1.00 76.12 154 GLU A O 1
ATOM 1227 N N . PHE A 1 155 ? 11.271 7.750 2.142 1.00 85.12 155 PHE A N 1
ATOM 1228 C CA . PHE A 1 155 ? 10.547 6.577 2.645 1.00 85.12 155 PHE A CA 1
ATOM 1229 C C . PHE A 1 155 ? 9.890 6.827 4.014 1.00 85.12 155 PHE A C 1
ATOM 1231 O O . PHE A 1 155 ? 8.683 6.641 4.192 1.00 85.12 155 PHE A O 1
ATOM 1238 N N . MET A 1 156 ? 10.696 7.251 4.986 1.00 84.94 156 MET A N 1
ATOM 1239 C CA . MET A 1 156 ? 10.326 7.300 6.404 1.00 84.94 156 MET A CA 1
ATOM 1240 C C . MET A 1 156 ? 9.160 8.246 6.737 1.00 84.94 156 MET A C 1
ATOM 1242 O O . MET A 1 156 ? 8.246 7.788 7.423 1.00 84.94 156 MET A O 1
ATOM 1246 N N . PRO A 1 157 ? 9.103 9.496 6.235 1.00 84.69 157 PRO A N 1
ATOM 1247 C CA . PRO A 1 157 ? 8.085 10.469 6.648 1.00 84.69 157 PRO A CA 1
ATOM 1248 C C . PRO A 1 157 ? 6.647 10.011 6.392 1.00 84.69 157 PRO A C 1
ATOM 1250 O O . PRO A 1 157 ? 5.749 10.271 7.192 1.00 84.69 157 PRO A O 1
ATOM 1253 N N . PHE A 1 158 ? 6.410 9.260 5.309 1.00 86.81 158 PHE A N 1
ATOM 1254 C CA . PHE A 1 158 ? 5.098 8.656 5.078 1.00 86.81 158 PHE A CA 1
ATOM 1255 C C . PHE A 1 158 ? 4.707 7.710 6.206 1.00 86.81 158 PHE A C 1
ATOM 1257 O O . PHE A 1 158 ? 3.619 7.854 6.762 1.00 86.81 158 PHE A O 1
ATOM 1264 N N . PHE A 1 159 ? 5.581 6.759 6.547 1.00 86.94 159 PHE A N 1
ATOM 1265 C CA . PHE A 1 159 ? 5.268 5.748 7.548 1.00 86.94 159 PHE A CA 1
ATOM 1266 C C . PHE A 1 159 ? 5.241 6.336 8.958 1.00 86.94 159 PHE A C 1
ATOM 1268 O O . PHE A 1 159 ? 4.358 5.983 9.737 1.00 86.94 159 PHE A O 1
ATOM 1275 N N . GLU A 1 160 ? 6.081 7.321 9.261 1.00 84.00 160 GLU A N 1
ATOM 1276 C CA . GLU A 1 160 ? 5.999 8.075 10.516 1.00 84.00 160 GLU A CA 1
ATOM 1277 C C . GLU A 1 160 ? 4.616 8.724 10.697 1.00 84.00 160 GLU A C 1
ATOM 1279 O O . GLU A 1 160 ? 3.992 8.551 11.748 1.00 84.00 160 GLU A O 1
ATOM 1284 N N . ALA A 1 161 ? 4.058 9.318 9.636 1.00 81.50 161 ALA A N 1
ATOM 1285 C CA . ALA A 1 161 ? 2.703 9.872 9.631 1.00 81.50 161 ALA A CA 1
ATOM 1286 C C . ALA A 1 161 ? 1.572 8.813 9.657 1.00 81.50 161 ALA A C 1
ATOM 1288 O O . ALA A 1 161 ? 0.418 9.151 9.944 1.00 81.50 161 ALA A O 1
ATOM 1289 N N . THR A 1 162 ? 1.870 7.538 9.363 1.00 88.19 162 THR A N 1
ATOM 1290 C CA . THR A 1 162 ? 0.932 6.400 9.530 1.00 88.19 162 THR A CA 1
ATOM 1291 C C . THR A 1 162 ? 0.989 5.765 10.920 1.00 88.19 162 THR A C 1
ATOM 1293 O O . THR A 1 162 ? 0.127 4.956 11.269 1.00 88.19 162 THR A O 1
ATOM 1296 N N . LYS A 1 163 ? 2.018 6.084 11.716 1.00 87.38 163 LYS A N 1
ATOM 1297 C CA . LYS A 1 163 ? 2.282 5.413 12.986 1.00 87.38 163 LYS A CA 1
ATOM 1298 C C . LYS A 1 163 ? 1.280 5.841 14.054 1.00 87.38 163 LYS A C 1
ATOM 1300 O O . LYS A 1 163 ? 1.294 6.977 14.540 1.00 87.38 163 LYS A O 1
ATOM 1305 N N . LEU A 1 164 ? 0.467 4.886 14.490 1.00 84.06 164 LEU A N 1
ATOM 1306 C CA . LEU A 1 164 ? -0.524 5.049 15.543 1.00 84.06 164 LEU A CA 1
ATOM 1307 C C . LEU A 1 164 ? -0.213 4.177 16.756 1.00 84.06 164 LEU A C 1
ATOM 1309 O O . LEU A 1 164 ? 0.506 3.182 16.683 1.00 84.06 164 LEU A O 1
ATOM 1313 N N . SER A 1 165 ? -0.789 4.546 17.894 1.00 81.31 165 SER A N 1
ATOM 1314 C CA . SER A 1 165 ? -0.734 3.753 19.120 1.00 81.31 165 SER A CA 1
ATOM 1315 C C . SER A 1 165 ? -2.092 3.675 19.801 1.00 81.31 165 SER A C 1
ATOM 1317 O O . SER A 1 165 ? -2.849 4.653 19.818 1.00 81.31 165 SER A O 1
ATOM 1319 N N . PHE A 1 166 ? -2.378 2.510 20.382 1.00 80.12 166 PHE A N 1
ATOM 1320 C CA . PHE A 1 166 ? -3.564 2.289 21.203 1.00 80.12 166 PHE A CA 1
ATOM 1321 C C . PHE A 1 166 ? -3.264 2.554 22.674 1.00 80.12 166 PHE A C 1
ATOM 1323 O O . PHE A 1 166 ? -2.253 2.109 23.223 1.00 80.12 166 PHE A O 1
ATOM 1330 N N . TRP A 1 167 ? -4.185 3.245 23.341 1.00 77.69 167 TRP A N 1
ATOM 1331 C CA . TRP A 1 167 ? -4.121 3.480 24.777 1.00 77.69 167 TRP A CA 1
ATOM 1332 C C . TRP A 1 167 ? -5.427 3.064 25.452 1.00 77.69 167 TRP A C 1
ATOM 1334 O O . TRP A 1 167 ? -6.440 3.756 25.334 1.00 77.69 167 TRP A O 1
ATOM 1344 N N . TRP A 1 168 ? -5.398 1.915 26.129 1.00 77.88 168 TRP A N 1
ATOM 1345 C CA . TRP A 1 168 ? -6.556 1.321 26.799 1.00 77.88 168 TRP A CA 1
ATOM 1346 C C . TRP A 1 168 ? -6.922 2.061 28.079 1.00 77.88 168 TRP A C 1
ATOM 1348 O O . TRP A 1 168 ? -6.047 2.397 28.880 1.00 77.88 168 TRP A O 1
ATOM 1358 N N . LEU A 1 169 ? -8.222 2.254 28.301 1.00 72.56 169 LEU A N 1
ATOM 1359 C CA . LEU A 1 169 ? -8.709 2.761 29.579 1.00 72.56 169 LEU A CA 1
ATOM 1360 C C . LEU A 1 169 ? -8.720 1.634 30.627 1.00 72.56 169 LEU A C 1
ATOM 1362 O O . LEU A 1 169 ? -9.159 0.522 30.319 1.00 72.56 169 LEU A O 1
ATOM 1366 N N . PRO A 1 170 ? -8.227 1.876 31.856 1.00 67.94 170 PRO A N 1
ATOM 1367 C CA . PRO A 1 170 ? -8.199 0.855 32.903 1.00 67.94 170 PRO A CA 1
ATOM 1368 C C . PRO A 1 170 ? -9.584 0.313 33.277 1.00 67.94 170 PRO A C 1
ATOM 1370 O O . PRO A 1 170 ? -9.693 -0.857 33.638 1.00 67.94 170 PRO A O 1
ATOM 1373 N N . GLU A 1 171 ? -10.621 1.148 33.188 1.00 68.31 171 GLU A N 1
ATOM 1374 C CA . GLU A 1 171 ? -11.948 0.879 33.749 1.00 68.31 171 GLU A CA 1
ATOM 1375 C C . GLU A 1 171 ? -12.932 0.225 32.764 1.00 68.31 171 GLU A C 1
ATOM 1377 O O . GLU A 1 171 ? -13.989 -0.236 33.191 1.00 68.31 171 GLU A O 1
ATOM 1382 N N . VAL A 1 172 ? -12.620 0.176 31.461 1.00 68.12 172 VAL A N 1
ATOM 1383 C CA . VAL A 1 172 ? -13.564 -0.284 30.427 1.00 68.12 172 VAL A CA 1
ATOM 1384 C C . VAL A 1 172 ? -12.906 -1.273 29.467 1.00 68.12 172 VAL A C 1
ATOM 1386 O O . VAL A 1 172 ? -11.855 -1.003 28.887 1.00 68.12 172 VAL A O 1
ATOM 1389 N N . ASN A 1 173 ? -13.549 -2.425 29.266 1.00 67.81 173 ASN A N 1
ATOM 1390 C CA . ASN A 1 173 ? -13.115 -3.414 28.280 1.00 67.81 173 ASN A CA 1
ATOM 1391 C C . ASN A 1 173 ? -13.365 -2.892 26.858 1.00 67.81 173 ASN A C 1
ATOM 1393 O O . ASN A 1 173 ? -14.422 -2.336 26.575 1.00 67.81 173 ASN A O 1
ATOM 1397 N N . SER A 1 174 ? -12.386 -3.074 25.971 1.00 74.56 174 SER A N 1
ATOM 1398 C CA . SER A 1 174 ? -12.453 -2.708 24.547 1.00 74.56 174 SER A CA 1
ATOM 1399 C C . SER A 1 174 ? -12.526 -1.210 24.219 1.00 74.56 174 SER A C 1
ATOM 1401 O O . SER A 1 174 ? -12.602 -0.861 23.044 1.00 74.56 174 SER A O 1
ATOM 1403 N N . MET A 1 175 ? -12.412 -0.308 25.203 1.00 78.12 175 MET A N 1
ATOM 1404 C CA . MET A 1 175 ? -12.356 1.140 24.957 1.00 78.12 175 MET A CA 1
ATOM 1405 C C . MET A 1 175 ? -10.914 1.670 24.943 1.00 78.12 175 MET A C 1
ATOM 1407 O O . MET A 1 175 ? -10.159 1.478 25.901 1.00 78.12 175 MET A O 1
ATOM 1411 N N . CYS A 1 176 ? -10.540 2.388 23.884 1.00 78.50 176 CYS A N 1
ATOM 1412 C CA . CYS A 1 176 ? -9.197 2.931 23.685 1.00 78.50 176 CYS A CA 1
ATOM 1413 C C . CYS A 1 176 ? -9.191 4.394 23.214 1.00 78.50 176 CYS A C 1
ATOM 1415 O O . CYS A 1 176 ? -10.197 4.940 22.753 1.00 78.50 176 CYS A O 1
ATOM 1417 N N . ARG A 1 177 ? -8.004 5.007 23.278 1.00 77.12 177 ARG A N 1
ATOM 1418 C CA . ARG A 1 177 ? -7.639 6.197 22.500 1.00 77.12 177 ARG A CA 1
ATOM 1419 C C . ARG A 1 177 ? -6.632 5.824 21.424 1.00 77.12 177 ARG A C 1
ATOM 1421 O O . ARG A 1 177 ? -5.680 5.101 21.715 1.00 77.12 177 ARG A O 1
ATOM 1428 N N . ILE A 1 178 ? -6.809 6.390 20.236 1.00 76.62 178 ILE A N 1
ATOM 1429 C CA . ILE A 1 178 ? -5.869 6.273 19.119 1.00 76.62 178 ILE A CA 1
ATOM 1430 C C . ILE A 1 178 ? -5.038 7.555 19.067 1.00 76.62 178 ILE A C 1
ATOM 1432 O O . ILE A 1 178 ? -5.608 8.649 19.049 1.00 76.62 178 ILE A O 1
ATOM 1436 N N . ARG A 1 179 ? -3.706 7.427 19.077 1.00 74.44 179 ARG A N 1
ATOM 1437 C CA . ARG A 1 179 ? -2.767 8.564 19.079 1.00 74.44 179 ARG A CA 1
ATOM 1438 C C . ARG A 1 179 ? -1.752 8.463 17.941 1.00 74.44 179 ARG A C 1
ATOM 1440 O O . ARG A 1 179 ? -1.145 7.406 17.784 1.00 74.44 179 ARG A O 1
ATOM 1447 N N . ALA A 1 180 ? -1.506 9.570 17.234 1.00 67.88 180 ALA A N 1
ATOM 1448 C CA . ALA A 1 180 ? -0.377 9.713 16.305 1.00 67.88 180 ALA A CA 1
ATOM 1449 C C . ALA A 1 180 ? 0.949 9.942 17.060 1.00 67.88 180 ALA A C 1
ATOM 1451 O O . ALA A 1 180 ? 0.976 10.669 18.061 1.00 67.88 180 ALA A O 1
ATOM 1452 N N . ALA A 1 181 ? 2.038 9.319 16.597 1.00 57.78 181 ALA A N 1
ATOM 1453 C CA . ALA A 1 181 ? 3.305 9.237 17.335 1.00 57.78 181 ALA A CA 1
ATOM 1454 C C . ALA A 1 181 ? 4.217 10.482 17.248 1.00 57.78 181 ALA A C 1
ATOM 1456 O O . ALA A 1 181 ? 4.978 10.723 18.186 1.00 57.78 181 ALA A O 1
ATOM 1457 N N . GLU A 1 182 ? 4.115 11.313 16.204 1.00 51.22 182 GLU A N 1
ATOM 1458 C CA . GLU A 1 182 ? 4.979 12.497 15.974 1.00 51.22 182 GLU A CA 1
ATOM 1459 C C . GLU A 1 182 ? 4.941 13.567 17.092 1.00 51.22 182 GLU A C 1
ATOM 1461 O O . GLU A 1 182 ? 5.710 14.525 17.090 1.00 51.22 182 GLU A O 1
ATOM 1466 N N . LEU A 1 183 ? 4.070 13.423 18.097 1.00 49.06 183 LEU A N 1
ATOM 1467 C CA . LEU A 1 183 ? 3.789 14.456 19.101 1.00 49.06 183 LEU A CA 1
ATOM 1468 C C . LEU A 1 183 ? 4.413 14.217 20.489 1.00 49.06 183 LEU A C 1
ATOM 1470 O O . LEU A 1 183 ? 3.958 14.829 21.460 1.00 49.06 183 LEU A O 1
ATOM 1474 N N . GLY A 1 184 ? 5.442 13.365 20.601 1.00 42.62 184 GLY A N 1
ATOM 1475 C CA . GLY A 1 184 ? 6.238 13.196 21.827 1.00 42.62 184 GLY A CA 1
ATOM 1476 C C . GLY A 1 184 ? 5.383 12.834 23.046 1.00 42.62 184 GLY A C 1
ATOM 1477 O O . GLY A 1 184 ? 5.102 13.668 23.908 1.00 42.62 184 GLY A O 1
ATOM 1478 N N . THR A 1 185 ? 4.919 11.588 23.126 1.00 38.44 185 THR A N 1
ATOM 1479 C CA . THR A 1 185 ? 3.963 11.181 24.161 1.00 38.44 185 THR A CA 1
ATOM 1480 C C . THR A 1 185 ? 4.647 10.764 25.470 1.00 38.44 185 THR A C 1
ATOM 1482 O O . THR A 1 185 ? 5.165 9.654 25.589 1.00 38.44 185 THR A O 1
ATOM 1485 N N . ARG A 1 186 ? 4.578 11.620 26.495 1.00 36.09 186 ARG A N 1
ATOM 1486 C CA . ARG A 1 186 ? 4.628 11.230 27.917 1.00 36.09 186 ARG A CA 1
ATOM 1487 C C . ARG A 1 186 ? 3.368 11.767 28.605 1.00 36.09 186 ARG A C 1
ATOM 1489 O O . ARG A 1 186 ? 3.107 12.959 28.537 1.00 36.09 186 ARG A O 1
ATOM 1496 N N . GLU A 1 187 ? 2.634 10.915 29.315 1.00 43.81 187 GLU A N 1
ATOM 1497 C CA . GLU A 1 187 ? 1.775 11.319 30.446 1.00 43.81 187 GLU A CA 1
ATOM 1498 C C . GLU A 1 187 ? 2.339 10.607 31.704 1.00 43.81 187 GLU A C 1
ATOM 1500 O O . GLU A 1 187 ? 3.137 9.682 31.574 1.00 43.81 187 GLU A O 1
ATOM 1505 N N . THR A 1 188 ? 2.104 10.989 32.963 1.00 43.91 188 THR A N 1
ATOM 1506 C CA . THR A 1 188 ? 0.798 11.164 33.620 1.00 43.91 188 THR A CA 1
ATOM 1507 C C . THR A 1 188 ? 1.024 11.611 35.071 1.00 43.91 188 THR A C 1
ATOM 1509 O O . THR A 1 188 ? 1.732 10.915 35.794 1.00 43.91 188 THR A O 1
ATOM 1512 N N . LYS A 1 189 ? 0.347 12.677 35.522 1.00 35.75 189 LYS A N 1
ATOM 1513 C CA . LYS A 1 189 ? -0.257 12.794 36.868 1.00 35.75 189 LYS A CA 1
ATOM 1514 C C . LYS A 1 189 ? -1.392 13.829 36.820 1.00 35.75 189 LYS A C 1
ATOM 1516 O O . LYS A 1 189 ? -1.138 15.010 36.998 1.00 35.75 189 LYS A O 1
ATOM 1521 N N . GLY A 1 190 ? -2.618 13.351 36.592 1.00 39.16 190 GLY A N 1
ATOM 1522 C CA . GLY A 1 190 ? -3.859 14.070 36.906 1.00 39.16 190 GLY A CA 1
ATOM 1523 C C . GLY A 1 190 ? -4.249 15.243 35.992 1.00 39.16 190 GLY A C 1
ATOM 1524 O O . GLY A 1 190 ? -3.630 16.294 36.003 1.00 39.16 190 GLY A O 1
ATOM 1525 N N . GLU A 1 191 ? -5.382 15.058 35.313 1.00 39.69 191 GLU A N 1
ATOM 1526 C CA . GLU A 1 191 ? -6.375 16.089 34.956 1.00 39.69 191 GLU A CA 1
ATOM 1527 C C . GLU A 1 191 ? -6.217 16.971 33.691 1.00 39.69 191 GLU A C 1
ATOM 1529 O O . GLU A 1 191 ? -5.285 17.747 33.495 1.00 39.69 191 GLU A O 1
ATOM 1534 N N . SER A 1 192 ? -7.305 16.920 32.899 1.00 38.69 192 SER A N 1
ATOM 1535 C CA . SER A 1 192 ? -7.696 17.692 31.701 1.00 38.69 192 SER A CA 1
ATOM 1536 C C . SER A 1 192 ? -6.892 17.501 30.402 1.00 38.69 192 SER A C 1
ATOM 1538 O O . SER A 1 192 ? -5.667 17.565 30.377 1.00 38.69 192 SER A O 1
ATOM 1540 N N . VAL A 1 193 ? -7.622 17.321 29.288 1.00 39.78 193 VAL A N 1
ATOM 1541 C CA . VAL A 1 193 ? -7.087 17.383 27.915 1.00 39.78 193 VAL A CA 1
ATOM 1542 C C . VAL A 1 193 ? -6.600 18.817 27.684 1.00 39.78 193 VAL A C 1
ATOM 1544 O O . VAL A 1 193 ? -7.408 19.735 27.524 1.00 39.78 193 VAL A O 1
ATOM 1547 N N . ARG A 1 194 ? -5.285 19.056 27.751 1.00 38.22 194 ARG A N 1
ATOM 1548 C CA . ARG A 1 194 ? -4.709 20.364 27.407 1.00 38.22 194 ARG A CA 1
ATOM 1549 C C . ARG A 1 194 ? -4.664 20.494 25.886 1.00 38.22 194 ARG A C 1
ATOM 1551 O O . ARG A 1 194 ? -4.132 19.624 25.206 1.00 38.22 194 ARG A O 1
ATOM 1558 N N . ALA A 1 195 ? -5.239 21.579 25.370 1.00 35.12 195 ALA A N 1
ATOM 1559 C CA . ALA A 1 195 ? -5.187 21.911 23.950 1.00 35.12 195 ALA A CA 1
ATOM 1560 C C . ALA A 1 195 ? -3.731 22.070 23.490 1.00 35.12 195 ALA A C 1
ATOM 1562 O O . ALA A 1 195 ? -2.971 22.762 24.162 1.00 35.12 195 ALA A O 1
ATOM 1563 N N . GLY A 1 196 ? -3.398 21.468 22.343 1.00 47.12 196 GLY A N 1
ATOM 1564 C CA . GLY A 1 196 ? -2.194 21.757 21.564 1.00 47.12 196 GLY A CA 1
ATOM 1565 C C . GLY A 1 196 ? -0.866 21.619 22.321 1.00 47.12 196 GLY A C 1
ATOM 1566 O O . GLY A 1 196 ? -0.385 22.578 22.911 1.00 47.12 196 GLY A O 1
ATOM 1567 N N . LYS A 1 197 ? -0.231 20.448 22.166 1.00 32.03 197 LYS A N 1
ATOM 1568 C CA . LYS A 1 197 ? 1.135 20.054 22.587 1.00 32.03 197 LYS A CA 1
ATOM 1569 C C . LYS A 1 197 ? 1.338 19.654 24.056 1.00 32.03 197 LYS A C 1
ATOM 1571 O O . LYS A 1 197 ? 1.688 20.456 24.914 1.00 32.03 197 LYS A O 1
ATOM 1576 N N . ALA A 1 198 ? 1.198 18.354 24.302 1.00 31.05 198 ALA A N 1
ATOM 1577 C CA . ALA A 1 198 ? 2.284 17.373 24.484 1.00 31.05 198 ALA A CA 1
ATOM 1578 C C . ALA A 1 198 ? 1.601 16.076 24.953 1.00 31.05 198 ALA A C 1
ATOM 1580 O O . ALA A 1 198 ? 1.062 16.057 26.058 1.00 31.05 198 ALA A O 1
ATOM 1581 N N . GLY A 1 199 ? 1.533 15.029 24.116 1.00 35.97 199 GLY A N 1
ATOM 1582 C CA . GLY A 1 199 ? 0.858 13.783 24.529 1.00 35.97 199 GLY A CA 1
ATOM 1583 C C . GLY A 1 199 ? 0.014 13.023 23.505 1.00 35.97 199 GLY A C 1
ATOM 1584 O O . GLY A 1 199 ? -0.585 12.016 23.883 1.00 35.97 199 GLY A O 1
ATOM 1585 N N . GLY A 1 200 ? 0.003 13.427 22.235 1.00 42.16 200 GLY A N 1
ATOM 1586 C CA . GLY A 1 200 ? -0.691 12.705 21.168 1.00 42.16 200 GLY A CA 1
ATOM 1587 C C . GLY A 1 200 ? -2.001 13.375 20.775 1.00 42.16 200 GLY A C 1
ATOM 1588 O O . GLY A 1 200 ? -2.760 13.868 21.607 1.00 42.16 200 GLY A O 1
ATOM 1589 N N . LEU A 1 201 ? -2.241 13.421 19.476 1.00 47.22 201 LEU A N 1
ATOM 1590 C CA . LEU A 1 201 ? -3.516 13.822 18.918 1.00 47.22 201 LEU A CA 1
ATOM 1591 C C . LEU A 1 201 ? -4.588 12.811 19.349 1.00 47.22 201 LEU A C 1
ATOM 1593 O O . LEU A 1 201 ? -4.449 11.627 19.058 1.00 47.22 201 LEU A O 1
ATOM 1597 N N . ASN A 1 202 ? -5.650 13.265 20.016 1.00 53.62 202 ASN A N 1
ATOM 1598 C CA . ASN A 1 202 ? -6.852 12.451 20.176 1.00 53.62 202 ASN A CA 1
ATOM 1599 C C . ASN A 1 202 ? -7.678 12.643 18.902 1.00 53.62 202 ASN A C 1
ATOM 1601 O O . ASN A 1 202 ? -8.219 13.730 18.698 1.00 53.62 202 ASN A O 1
ATOM 1605 N N . LEU A 1 203 ? -7.718 11.631 18.033 1.00 56.59 203 LEU A N 1
ATOM 1606 C CA . LEU A 1 203 ? -8.563 11.644 16.838 1.00 56.59 203 LEU A CA 1
ATOM 1607 C C . LEU A 1 203 ? -10.038 11.650 17.278 1.00 56.59 203 LEU A C 1
ATOM 1609 O O . LEU A 1 203 ? -10.615 10.606 17.586 1.00 56.59 203 LEU A O 1
ATOM 1613 N N . ALA A 1 204 ? -10.627 12.844 17.356 1.00 55.31 204 ALA A N 1
ATOM 1614 C CA . ALA A 1 204 ? -12.048 13.036 17.594 1.00 55.31 204 ALA A CA 1
ATOM 1615 C C . ALA A 1 204 ? -12.752 13.106 16.242 1.00 55.31 204 ALA A C 1
ATOM 1617 O O . ALA A 1 204 ? -12.505 14.019 15.452 1.00 55.31 204 ALA A O 1
ATOM 1618 N N . PHE A 1 205 ? -13.627 12.146 15.981 1.00 59.56 205 PHE A N 1
ATOM 1619 C CA . PHE A 1 205 ? -14.448 12.131 14.785 1.00 59.56 205 PHE A CA 1
ATOM 1620 C C . PHE A 1 205 ? -15.846 12.599 15.194 1.00 59.56 205 PHE A C 1
ATOM 1622 O O . PHE A 1 205 ? -16.589 11.862 15.840 1.00 59.56 205 PHE A O 1
ATOM 1629 N N . LYS A 1 206 ? -16.182 13.859 14.898 1.00 53.44 206 LYS A N 1
ATOM 1630 C CA . LYS A 1 206 ? -17.501 14.413 15.227 1.00 53.44 206 LYS A CA 1
ATOM 1631 C C . LYS A 1 206 ? -18.439 14.362 14.024 1.00 53.44 206 LYS A C 1
ATOM 1633 O O . LYS A 1 206 ? -18.005 14.794 12.956 1.00 53.44 206 LYS A O 1
ATOM 1638 N N . PRO A 1 207 ? -19.704 13.937 14.196 1.00 53.19 207 PRO A N 1
ATOM 1639 C CA . PRO A 1 207 ? -20.748 14.215 13.217 1.00 53.19 207 PRO A CA 1
ATOM 1640 C C . PRO A 1 207 ? -20.848 15.734 13.023 1.00 53.19 207 PRO A C 1
ATOM 1642 O O . PRO A 1 207 ? -20.957 16.468 14.012 1.00 53.19 207 PRO A O 1
ATOM 1645 N N . ASP A 1 208 ? -20.756 16.228 11.788 1.00 52.50 208 ASP A N 1
ATOM 1646 C CA . ASP A 1 208 ? -21.046 17.635 11.517 1.00 52.50 208 ASP A CA 1
ATOM 1647 C C . ASP A 1 208 ? -22.556 17.868 11.632 1.00 52.50 208 ASP A C 1
ATOM 1649 O O . ASP A 1 208 ? -23.345 17.275 10.904 1.00 52.50 208 ASP A O 1
ATOM 1653 N N . ALA A 1 209 ? -22.956 18.735 12.563 1.00 49.38 209 ALA A N 1
ATOM 1654 C CA . ALA A 1 209 ? -24.354 19.089 12.794 1.00 49.38 209 ALA A CA 1
ATOM 1655 C C . ALA A 1 209 ? -24.959 19.956 11.669 1.00 49.38 209 ALA A C 1
ATOM 1657 O O . ALA A 1 209 ? -26.157 20.232 11.695 1.00 49.38 209 ALA A O 1
ATOM 1658 N N . HIS A 1 210 ? -24.141 20.434 10.723 1.00 45.28 210 HIS A N 1
ATOM 1659 C CA . HIS A 1 210 ? -24.559 21.305 9.622 1.00 45.28 210 HIS A CA 1
ATOM 1660 C C . HIS A 1 210 ? -24.651 20.608 8.263 1.00 45.28 210 HIS A C 1
ATOM 1662 O O . HIS A 1 210 ? -25.132 21.225 7.312 1.00 45.28 210 HIS A O 1
ATOM 1668 N N . GLU A 1 211 ? -24.228 19.352 8.160 1.00 47.91 211 GLU A N 1
ATOM 1669 C CA . GLU A 1 211 ? -24.443 18.546 6.963 1.00 47.91 211 GLU A CA 1
ATOM 1670 C C . GLU A 1 211 ? -25.598 17.560 7.220 1.00 47.91 211 GLU A C 1
ATOM 1672 O O . GLU A 1 211 ? -25.790 17.101 8.345 1.00 47.91 211 GLU A O 1
ATOM 1677 N N . SER A 1 212 ? -26.448 17.348 6.209 1.00 40.44 212 SER A N 1
ATOM 1678 C CA . SER A 1 212 ? -27.770 16.709 6.340 1.00 40.44 212 SER A CA 1
ATOM 1679 C C . SER A 1 212 ? -27.747 15.369 7.093 1.00 40.44 212 SER A C 1
ATOM 1681 O O . SER A 1 212 ? -26.737 14.675 7.082 1.00 40.44 212 SER A O 1
ATOM 1683 N N . GLU A 1 213 ? -28.887 14.947 7.658 1.00 41.44 213 GLU A N 1
ATOM 1684 C CA . GLU A 1 213 ? -29.052 13.653 8.359 1.00 41.44 213 GLU A CA 1
ATOM 1685 C C . GLU A 1 213 ? -28.636 12.414 7.528 1.00 41.44 213 GLU A C 1
ATOM 1687 O O . GLU A 1 213 ? -28.500 11.325 8.080 1.00 41.44 213 GLU A O 1
ATOM 1692 N N . GLN A 1 214 ? -28.421 12.570 6.217 1.00 40.00 214 GLN A N 1
ATOM 1693 C CA . GLN A 1 214 ? -27.996 11.517 5.289 1.00 40.00 214 GLN A CA 1
ATOM 1694 C C . GLN A 1 214 ? -26.535 11.635 4.828 1.00 40.00 214 GLN A C 1
ATOM 1696 O O . GLN A 1 214 ? -26.006 10.684 4.261 1.00 40.00 214 GLN A O 1
ATOM 1701 N N . ASP A 1 215 ? -25.868 12.764 5.071 1.00 40.28 215 ASP A N 1
ATOM 1702 C CA . ASP A 1 215 ? -24.463 12.957 4.713 1.00 40.28 215 ASP A CA 1
ATOM 1703 C C . ASP A 1 215 ? -23.832 13.911 5.728 1.00 40.28 215 ASP A C 1
ATOM 1705 O O . ASP A 1 215 ? -23.871 15.119 5.539 1.00 40.28 215 ASP A O 1
ATOM 1709 N N . SER A 1 216 ? -23.328 13.381 6.847 1.00 43.50 216 SER A N 1
ATOM 1710 C CA . SER A 1 216 ? -22.580 14.164 7.835 1.00 43.50 216 SER A CA 1
ATOM 1711 C C . SER A 1 216 ? -21.086 13.902 7.657 1.00 43.50 216 SER A C 1
ATOM 1713 O O . SER A 1 216 ? -20.571 12.871 8.100 1.00 43.50 216 SER A O 1
ATOM 1715 N N . ALA A 1 217 ? -20.352 14.808 7.007 1.00 46.62 217 ALA A N 1
ATOM 1716 C CA . ALA A 1 217 ? -18.902 14.740 6.974 1.00 46.62 217 ALA A CA 1
ATOM 1717 C C . ALA A 1 217 ? -18.379 14.810 8.396 1.00 46.62 217 ALA A C 1
ATOM 1719 O O . ALA A 1 217 ? -18.762 15.638 9.221 1.00 46.62 217 ALA A O 1
ATOM 1720 N N . VAL A 1 218 ? -17.455 13.917 8.682 1.00 49.94 218 VAL A N 1
ATOM 1721 C CA . VAL A 1 218 ? -16.778 13.942 9.951 1.00 49.94 218 VAL A CA 1
ATOM 1722 C C . VAL A 1 218 ? -15.570 14.823 9.853 1.00 49.94 218 VAL A C 1
ATOM 1724 O O . VAL A 1 218 ? -14.677 14.605 9.035 1.00 49.94 218 VAL A O 1
ATOM 1727 N N . LYS A 1 219 ? -15.519 15.799 10.748 1.00 50.19 219 LYS A N 1
ATOM 1728 C CA . LYS A 1 219 ? -14.320 16.599 10.925 1.00 50.19 219 LYS A CA 1
ATOM 1729 C C . LYS A 1 219 ? -13.449 15.914 11.957 1.00 50.19 219 LYS A C 1
ATOM 1731 O O . LYS A 1 219 ? -13.847 15.750 13.111 1.00 50.19 219 LYS A O 1
ATOM 1736 N N . LEU A 1 220 ? -12.249 15.548 11.522 1.00 50.81 220 LEU A N 1
ATOM 1737 C CA . LEU A 1 220 ? -11.150 15.292 12.432 1.00 50.81 220 LEU A CA 1
ATOM 1738 C C . LEU A 1 220 ? -10.765 16.618 13.056 1.00 50.81 220 LEU A C 1
ATOM 1740 O O . LEU A 1 220 ? -10.161 17.478 12.420 1.00 50.81 220 LEU A O 1
ATOM 1744 N N . ILE A 1 221 ? -11.176 16.804 14.299 1.00 48.94 221 ILE A N 1
ATOM 1745 C CA . ILE A 1 221 ? -10.783 17.978 15.056 1.00 48.94 221 ILE A CA 1
ATOM 1746 C C . ILE A 1 221 ? -9.842 17.553 16.168 1.00 48.94 221 ILE A C 1
ATOM 1748 O O . ILE A 1 221 ? -10.032 16.523 16.815 1.00 48.94 221 ILE A O 1
ATOM 1752 N N . GLU A 1 222 ? -8.810 18.360 16.398 1.00 50.41 222 GLU A N 1
ATOM 1753 C CA . GLU A 1 222 ? -8.032 18.238 17.621 1.00 50.41 222 GLU A CA 1
ATOM 1754 C C . GLU A 1 222 ? -8.985 18.416 18.810 1.00 50.41 222 GLU A C 1
ATOM 1756 O O . GLU A 1 222 ? -9.748 19.389 18.859 1.00 50.41 222 GLU A O 1
ATOM 1761 N N . ALA A 1 223 ? -8.938 17.484 19.765 1.00 50.06 223 ALA A N 1
ATOM 1762 C CA . ALA A 1 223 ? -9.738 17.580 20.976 1.00 50.06 223 ALA A CA 1
ATOM 1763 C C . ALA A 1 223 ? -9.481 18.922 21.683 1.00 50.06 223 ALA A C 1
ATOM 1765 O O . ALA A 1 223 ? -8.342 19.251 22.038 1.00 50.06 223 ALA A O 1
ATOM 1766 N N . ARG A 1 224 ? -10.533 19.720 21.886 1.00 49.97 224 ARG A N 1
ATOM 1767 C CA . ARG A 1 224 ? -10.410 21.043 22.518 1.00 49.97 224 ARG A CA 1
ATOM 1768 C C . ARG A 1 224 ? -10.314 20.914 24.035 1.00 49.97 224 ARG A C 1
ATOM 1770 O O . ARG A 1 224 ? -10.852 19.993 24.648 1.00 49.97 224 ARG A O 1
ATOM 1777 N N . LYS A 1 225 ? -9.670 21.896 24.672 1.00 47.31 225 LYS A N 1
ATOM 1778 C CA . LYS A 1 225 ? -9.659 22.003 26.137 1.00 47.31 225 LYS A CA 1
ATOM 1779 C C . LYS A 1 225 ? -11.103 22.083 26.647 1.00 47.31 225 LYS A C 1
ATOM 1781 O O . LYS A 1 225 ? -11.816 23.019 26.301 1.00 47.31 225 LYS A O 1
ATOM 1786 N N . GLY A 1 226 ? -11.495 21.122 27.483 1.00 51.91 226 GLY A N 1
ATOM 1787 C CA . GLY A 1 226 ? -12.847 21.026 28.044 1.00 51.91 226 GLY A CA 1
ATOM 1788 C C . GLY A 1 226 ? -13.801 20.100 27.284 1.00 51.91 226 GLY A C 1
ATOM 1789 O O . GLY A 1 226 ? -14.927 19.927 27.738 1.00 51.91 226 GLY A O 1
ATOM 1790 N N . GLU A 1 227 ? -13.378 19.481 26.177 1.00 56.19 227 GLU A N 1
ATOM 1791 C CA . GLU A 1 227 ? -14.167 18.413 25.557 1.00 56.19 227 GLU A CA 1
ATOM 1792 C C . GLU A 1 227 ? -14.203 17.160 26.434 1.00 56.19 227 GLU A C 1
ATOM 1794 O O . GLU A 1 227 ? -13.217 16.791 27.084 1.00 56.19 227 GLU A O 1
ATOM 1799 N N . LEU A 1 228 ? -15.372 16.520 26.447 1.00 57.75 228 LEU A N 1
ATOM 1800 C CA . LEU A 1 228 ? -15.614 15.276 27.162 1.00 57.75 228 LEU A CA 1
ATOM 1801 C C . LEU A 1 228 ? -14.733 14.168 26.574 1.00 57.75 228 LEU A C 1
ATOM 1803 O O . LEU A 1 228 ? -14.644 14.012 25.355 1.00 57.75 228 LEU A O 1
ATOM 1807 N N . LYS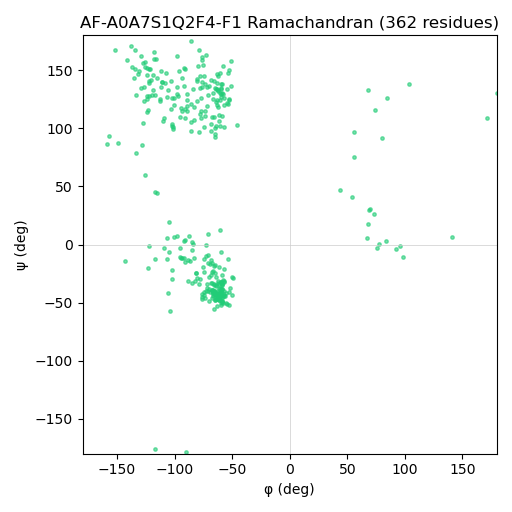 A 1 229 ? -14.070 13.395 27.442 1.00 59.75 229 LYS A N 1
ATOM 1808 C CA . LYS A 1 229 ? -13.150 12.318 27.031 1.00 59.75 229 LYS A CA 1
ATOM 1809 C C . LYS A 1 229 ? -13.881 11.266 26.198 1.00 59.75 229 LYS A C 1
ATOM 1811 O O . LYS A 1 229 ? -13.306 10.671 25.300 1.00 59.75 229 LYS A O 1
ATOM 1816 N N . GLU A 1 230 ? -15.153 11.068 26.492 1.00 61.00 230 GLU A N 1
ATOM 1817 C CA . GLU A 1 230 ? -16.053 10.125 25.851 1.00 61.00 230 GLU A CA 1
ATOM 1818 C C . GLU A 1 230 ? -16.243 10.452 24.361 1.00 61.00 230 GLU A C 1
ATOM 1820 O O . GLU A 1 230 ? -16.353 9.534 23.556 1.00 61.00 230 GLU A O 1
ATOM 1825 N N . MET A 1 231 ? -16.180 11.734 23.972 1.00 59.09 231 MET A N 1
ATOM 1826 C CA . MET A 1 231 ? -16.334 12.187 22.579 1.00 59.09 231 MET A CA 1
ATOM 1827 C C . MET A 1 231 ? -15.128 11.873 21.679 1.00 59.09 231 MET A C 1
ATOM 1829 O O . MET A 1 231 ? -15.202 12.080 20.470 1.00 59.09 231 MET A O 1
ATOM 1833 N N . VAL A 1 232 ? -14.010 11.420 22.253 1.00 62.50 232 VAL A N 1
ATOM 1834 C CA . VAL A 1 232 ? -12.760 11.139 21.521 1.00 62.50 232 VAL A CA 1
ATOM 1835 C C . VAL A 1 232 ? -12.288 9.691 21.680 1.00 62.50 232 VAL A C 1
ATOM 1837 O O . VAL A 1 232 ? -11.247 9.313 21.142 1.00 62.50 232 VAL A O 1
ATOM 1840 N N . ASN A 1 233 ? -13.027 8.891 22.450 1.00 75.44 233 ASN A N 1
ATOM 1841 C CA . ASN A 1 233 ? -12.716 7.493 22.713 1.00 75.44 233 ASN A CA 1
ATOM 1842 C C . ASN A 1 233 ? -13.398 6.581 21.685 1.00 75.44 233 ASN A C 1
ATOM 1844 O O . ASN A 1 233 ? -14.494 6.867 21.197 1.00 75.44 233 ASN A O 1
ATOM 1848 N N . TRP A 1 234 ? -12.767 5.438 21.435 1.00 81.00 234 TRP A N 1
ATOM 1849 C CA . TRP A 1 234 ? -13.234 4.426 20.494 1.00 81.00 234 TRP A CA 1
ATOM 1850 C C . TRP A 1 234 ? -13.428 3.098 21.190 1.00 81.00 234 TRP A C 1
ATOM 1852 O O . TRP A 1 234 ? -12.590 2.688 21.994 1.00 81.00 234 TRP A O 1
ATOM 1862 N N . ILE A 1 235 ? -14.503 2.408 20.837 1.00 84.12 235 ILE A N 1
ATOM 1863 C CA . ILE A 1 235 ? -14.657 0.994 21.137 1.00 84.12 235 ILE A CA 1
ATOM 1864 C C . ILE A 1 235 ? -14.050 0.239 19.961 1.00 84.12 235 ILE A C 1
ATOM 1866 O O . ILE A 1 235 ? -14.520 0.340 18.827 1.00 84.12 235 ILE A O 1
ATOM 1870 N N . VAL A 1 236 ? -12.966 -0.479 20.229 1.00 87.31 236 VAL A N 1
ATOM 1871 C CA . VAL A 1 236 ? -12.358 -1.373 19.249 1.00 87.31 236 VAL A CA 1
ATOM 1872 C C . VAL A 1 236 ? -13.080 -2.696 19.347 1.00 87.31 236 VAL A C 1
ATOM 1874 O O . VAL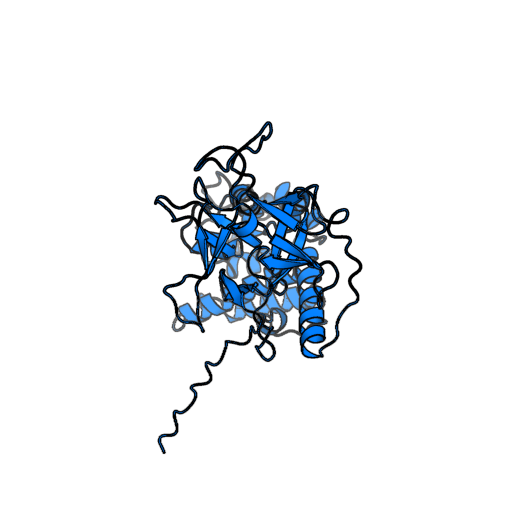 A 1 236 ? -13.114 -3.328 20.402 1.00 87.31 236 VAL A O 1
ATOM 1877 N N . MET A 1 237 ? -13.663 -3.117 18.242 1.00 87.06 237 MET A N 1
ATOM 1878 C CA . MET A 1 237 ? -14.355 -4.386 18.151 1.00 87.06 237 MET A CA 1
ATOM 1879 C C . MET A 1 237 ? -13.669 -5.236 17.106 1.00 87.06 237 MET A C 1
ATOM 1881 O O . MET A 1 237 ? -13.181 -4.704 16.111 1.00 87.06 237 MET A O 1
ATOM 1885 N N . PRO A 1 238 ? -13.624 -6.554 17.279 1.00 89.00 238 PRO A N 1
ATOM 1886 C CA . PRO A 1 238 ? -13.178 -7.386 16.190 1.00 89.00 238 PRO A CA 1
ATOM 1887 C C . PRO A 1 238 ? -14.128 -7.280 15.002 1.00 89.00 238 PRO A C 1
ATOM 1889 O O . PRO A 1 238 ? -15.340 -7.124 15.174 1.00 89.00 238 PRO A O 1
ATOM 1892 N N . SER A 1 239 ? -13.580 -7.391 13.799 1.00 86.88 239 SER A N 1
ATOM 1893 C CA . SER A 1 239 ? -14.410 -7.385 12.610 1.00 86.88 239 SER A CA 1
ATOM 1894 C C . SER A 1 239 ? -15.327 -8.617 12.590 1.00 86.88 239 SER A C 1
ATOM 1896 O O . SER A 1 239 ? -14.865 -9.737 12.833 1.00 86.88 239 SER A O 1
ATOM 1898 N N . PRO A 1 240 ? -16.620 -8.444 12.267 1.00 83.38 240 PRO A N 1
ATOM 1899 C CA . PRO A 1 240 ? -17.539 -9.564 12.096 1.00 83.38 240 PRO A CA 1
ATOM 1900 C C . PRO A 1 240 ? -17.315 -10.330 10.784 1.00 83.38 240 PRO A C 1
ATOM 1902 O O . PRO A 1 240 ? -17.871 -11.412 10.628 1.00 83.38 240 PRO A O 1
ATOM 1905 N N . TYR A 1 241 ? -16.535 -9.794 9.839 1.00 80.88 241 TYR A N 1
ATOM 1906 C CA . TYR A 1 241 ? -16.382 -10.366 8.493 1.00 80.88 241 TYR A CA 1
ATOM 1907 C C . TYR A 1 241 ? -14.935 -10.691 8.116 1.00 80.88 241 TYR A C 1
ATOM 1909 O O . TYR A 1 241 ? -14.714 -11.497 7.219 1.00 80.88 241 TYR A O 1
ATOM 1917 N N . TYR A 1 242 ? -13.956 -10.087 8.795 1.00 81.75 242 TYR A N 1
ATOM 1918 C CA . TYR A 1 242 ? -12.543 -10.187 8.437 1.00 81.75 242 TYR A CA 1
ATOM 1919 C C . TYR A 1 242 ? -11.725 -10.732 9.612 1.00 81.75 242 TYR A C 1
ATOM 1921 O O . TYR A 1 242 ? -11.627 -10.109 10.670 1.00 81.75 242 TYR A O 1
ATOM 1929 N N . GLU A 1 243 ? -11.137 -11.914 9.441 1.00 83.25 243 GLU A N 1
ATOM 1930 C CA . GLU A 1 243 ? -10.310 -12.538 10.474 1.00 83.25 243 GLU A CA 1
ATOM 1931 C C . GLU A 1 243 ? -9.066 -11.687 10.752 1.00 83.25 243 GLU A C 1
ATOM 1933 O O . GLU A 1 243 ? -8.397 -11.242 9.825 1.00 83.25 243 GLU A O 1
ATOM 1938 N N . GLY A 1 244 ? -8.750 -11.451 12.028 1.00 84.62 244 GLY A N 1
ATOM 1939 C CA . GLY A 1 244 ? -7.586 -10.644 12.412 1.00 84.62 244 GLY A CA 1
ATOM 1940 C C . GLY A 1 244 ? -7.760 -9.126 12.243 1.00 84.62 244 GLY A C 1
ATOM 1941 O O . GLY A 1 244 ? -6.866 -8.380 12.642 1.00 84.62 244 GLY A O 1
ATOM 1942 N N . ALA A 1 245 ? -8.897 -8.660 11.719 1.00 88.50 245 ALA A N 1
ATOM 1943 C CA . ALA A 1 245 ? -9.196 -7.241 11.555 1.00 88.50 245 ALA A CA 1
ATOM 1944 C C . ALA A 1 245 ? -10.076 -6.694 12.688 1.00 88.50 245 ALA A C 1
ATOM 1946 O O . ALA A 1 245 ? -10.761 -7.430 13.406 1.00 88.50 245 ALA A O 1
ATOM 1947 N N . VAL A 1 246 ? -10.095 -5.369 12.818 1.00 88.75 246 VAL A N 1
ATOM 1948 C CA . VAL A 1 246 ? -10.896 -4.645 13.808 1.00 88.75 246 VAL A CA 1
ATOM 1949 C C . VAL A 1 246 ? -11.752 -3.562 13.164 1.00 88.75 246 VAL A C 1
ATOM 1951 O O . VAL A 1 246 ? -11.433 -3.030 12.107 1.00 88.75 246 VAL A O 1
ATOM 1954 N N . ARG A 1 247 ? -12.828 -3.199 13.846 1.00 88.31 247 ARG A N 1
ATOM 1955 C CA . ARG A 1 247 ? -13.718 -2.088 13.537 1.00 88.31 247 ARG A CA 1
ATOM 1956 C C . ARG A 1 247 ? -13.750 -1.122 14.709 1.00 88.31 247 ARG A C 1
ATOM 1958 O O . ARG A 1 247 ? -13.613 -1.527 15.862 1.00 88.31 247 ARG A O 1
ATOM 1965 N N . PHE A 1 248 ? -13.983 0.148 14.410 1.00 86.44 248 PHE A N 1
ATOM 1966 C CA . PHE A 1 248 ? -14.058 1.207 15.407 1.00 86.44 248 PHE A CA 1
ATOM 1967 C C . PHE A 1 248 ? -15.477 1.759 15.497 1.00 86.44 248 PHE A C 1
ATOM 1969 O O . PHE A 1 248 ? -16.025 2.222 14.496 1.00 86.44 248 PHE A O 1
ATOM 1976 N N . GLU A 1 249 ? -16.042 1.718 16.702 1.00 84.56 249 GLU A N 1
ATOM 1977 C CA . GLU A 1 249 ? -17.326 2.327 17.051 1.00 84.56 249 GLU A CA 1
ATOM 1978 C C . GLU A 1 249 ? -17.117 3.521 17.986 1.00 84.56 249 GLU A C 1
ATOM 1980 O O . GLU A 1 249 ? -16.280 3.479 18.895 1.00 84.56 249 GLU A O 1
ATOM 1985 N N . ALA A 1 250 ? -17.872 4.595 17.770 1.00 78.94 250 ALA A N 1
ATOM 1986 C CA . ALA A 1 250 ? -17.809 5.777 18.616 1.00 78.94 250 ALA A CA 1
ATOM 1987 C C . ALA A 1 250 ? -18.320 5.459 20.032 1.00 78.94 250 ALA A C 1
ATOM 1989 O O . ALA A 1 250 ? -19.451 5.016 20.218 1.00 78.94 250 ALA A O 1
ATOM 1990 N N . ALA A 1 251 ? -17.510 5.743 21.057 1.00 77.62 251 ALA A N 1
ATOM 1991 C CA . ALA A 1 251 ? -17.872 5.426 22.440 1.00 77.62 251 ALA A CA 1
ATOM 1992 C C . ALA A 1 251 ? -19.043 6.269 22.980 1.00 77.62 251 ALA A C 1
ATOM 1994 O O . ALA A 1 251 ? -19.809 5.799 23.818 1.00 77.62 251 ALA A O 1
ATOM 1995 N N . TYR A 1 252 ? -19.159 7.526 22.537 1.00 73.62 252 TYR A N 1
ATOM 1996 C CA . TYR A 1 252 ? -20.188 8.457 23.016 1.00 73.62 252 TYR A CA 1
ATOM 1997 C C . TYR A 1 252 ? -21.543 8.272 22.329 1.00 73.62 252 TYR A C 1
ATOM 1999 O O . TYR A 1 252 ? -22.578 8.518 22.944 1.00 73.62 252 TYR A O 1
ATOM 2007 N N . VAL A 1 253 ? -21.536 7.845 21.064 1.00 72.19 253 VAL A N 1
ATOM 2008 C CA . VAL A 1 253 ? -22.750 7.619 20.274 1.00 72.19 253 VAL A CA 1
ATOM 2009 C C . VAL A 1 253 ? -22.672 6.215 19.675 1.00 72.19 253 VAL A C 1
ATOM 2011 O O . VAL A 1 253 ? -22.169 6.059 18.561 1.00 72.19 253 VAL A O 1
ATOM 2014 N N . PRO A 1 254 ? -23.109 5.186 20.424 1.00 77.62 254 PRO A N 1
ATOM 2015 C CA . PRO A 1 254 ? -23.121 3.814 19.934 1.00 77.62 254 PRO A CA 1
ATOM 2016 C C . PRO A 1 254 ? -23.857 3.688 18.598 1.00 77.62 254 PRO A C 1
ATOM 2018 O O . PRO A 1 254 ? -24.807 4.424 18.324 1.00 77.62 254 PRO A O 1
ATOM 2021 N N . GLY A 1 255 ? -23.403 2.761 17.764 1.00 77.44 255 GLY A N 1
ATOM 2022 C CA . GLY A 1 255 ? -23.883 2.570 16.401 1.00 77.44 255 GLY A CA 1
ATOM 2023 C C . GLY A 1 255 ? -23.231 3.483 15.362 1.00 77.44 255 GLY A C 1
ATOM 2024 O O . GLY A 1 255 ? -23.606 3.406 14.205 1.00 77.44 255 GLY A O 1
ATOM 2025 N N . TYR A 1 256 ? -22.257 4.327 15.702 1.00 78.44 256 TYR A N 1
ATOM 2026 C CA . TYR A 1 256 ? -21.533 5.139 14.714 1.00 78.44 256 TYR A CA 1
ATOM 2027 C C . TYR A 1 256 ? -20.155 4.539 14.406 1.00 78.44 256 TYR A C 1
ATOM 2029 O O . TYR A 1 256 ? -19.354 4.336 15.318 1.00 78.44 256 TYR A O 1
ATOM 2037 N N . TYR A 1 257 ? -19.856 4.294 13.126 1.00 80.44 257 TYR A N 1
ATOM 2038 C CA . TYR A 1 257 ? -18.657 3.569 12.679 1.00 80.44 257 TYR A CA 1
ATOM 2039 C C . TYR A 1 257 ? -17.824 4.336 11.664 1.00 80.44 257 TYR A C 1
ATOM 2041 O O . TYR A 1 257 ? -18.370 5.100 10.873 1.00 80.44 257 TYR A O 1
ATOM 2049 N N . ILE A 1 258 ? -16.515 4.069 11.624 1.00 79.38 258 ILE A N 1
ATOM 2050 C CA . ILE A 1 258 ? -15.639 4.609 10.576 1.00 79.38 258 ILE A CA 1
ATOM 2051 C C . ILE A 1 258 ? -16.006 4.004 9.213 1.00 79.38 258 ILE A C 1
ATOM 2053 O O . ILE A 1 258 ? -16.098 2.787 9.050 1.00 79.38 258 ILE A O 1
ATOM 2057 N N . ALA A 1 259 ? -16.164 4.878 8.229 1.00 76.44 259 ALA A N 1
ATOM 2058 C CA . ALA A 1 259 ? -16.389 4.570 6.830 1.00 76.44 259 ALA A CA 1
ATOM 2059 C C . ALA A 1 259 ? -15.303 5.202 5.957 1.00 76.44 259 ALA A C 1
ATOM 2061 O O . ALA A 1 259 ? -14.756 6.255 6.289 1.00 76.44 259 ALA A O 1
ATOM 2062 N N . PHE A 1 260 ? -15.015 4.576 4.822 1.00 74.31 260 PHE A N 1
ATOM 2063 C CA . PHE A 1 260 ? -14.065 5.063 3.829 1.00 74.31 260 PHE A CA 1
ATOM 2064 C C . PHE A 1 260 ? -14.846 5.425 2.586 1.00 74.31 260 PHE A C 1
ATOM 2066 O O . PHE A 1 260 ? -15.607 4.619 2.059 1.00 74.31 260 PHE A O 1
ATOM 2073 N N . ARG A 1 261 ? -14.656 6.663 2.148 1.00 68.06 261 ARG A N 1
ATOM 2074 C CA . ARG A 1 261 ? -15.120 7.178 0.876 1.00 68.06 261 ARG A CA 1
ATOM 2075 C C . ARG A 1 261 ? -13.908 7.211 -0.056 1.00 68.06 261 ARG A C 1
ATOM 2077 O O . ARG A 1 261 ? -13.058 8.095 0.103 1.00 68.06 261 ARG A O 1
ATOM 2084 N N . PRO A 1 262 ? -13.803 6.263 -0.998 1.00 65.50 262 PRO A N 1
ATOM 2085 C CA . PRO A 1 262 ? -12.720 6.254 -1.968 1.00 65.50 262 PRO A CA 1
ATOM 2086 C C . PRO A 1 262 ? -12.601 7.606 -2.701 1.00 65.50 262 PRO A C 1
ATOM 2088 O O . PRO A 1 262 ? -13.603 8.309 -2.857 1.00 65.50 262 PRO A O 1
ATOM 2091 N N . PRO A 1 263 ? -11.393 8.000 -3.139 1.00 68.25 263 PRO A N 1
ATOM 2092 C CA . PRO A 1 263 ? -10.149 7.231 -3.074 1.00 68.25 263 PRO A CA 1
ATOM 2093 C C . PRO A 1 263 ? -9.359 7.382 -1.764 1.00 68.25 263 PRO A C 1
ATOM 2095 O O . PRO A 1 263 ? -8.457 6.583 -1.545 1.00 68.25 263 PRO A O 1
ATOM 2098 N N . ILE A 1 264 ? -9.658 8.367 -0.905 1.00 74.31 264 ILE A N 1
ATOM 2099 C CA . ILE A 1 264 ? -8.826 8.680 0.282 1.00 74.31 264 ILE A CA 1
ATOM 2100 C C . ILE A 1 264 ? -9.606 9.104 1.538 1.00 74.31 264 ILE A C 1
ATOM 2102 O O . ILE A 1 264 ? -9.032 9.203 2.625 1.00 74.31 264 ILE A O 1
ATOM 2106 N N . GLY A 1 265 ? -10.890 9.436 1.396 1.00 73.56 265 GLY A N 1
ATOM 2107 C CA . GLY A 1 265 ? -11.660 10.130 2.422 1.00 73.56 265 GLY A CA 1
ATOM 2108 C C . GLY A 1 265 ? -12.150 9.190 3.515 1.00 73.56 265 GLY A C 1
ATOM 2109 O O . GLY A 1 265 ? -12.564 8.071 3.243 1.00 73.56 265 GLY A O 1
ATOM 2110 N N . LEU A 1 266 ? -12.162 9.652 4.763 1.00 74.88 266 LEU A N 1
ATOM 2111 C CA . LEU A 1 266 ? -12.731 8.909 5.888 1.00 74.88 266 LEU A CA 1
ATOM 2112 C C . LEU A 1 266 ? -13.858 9.703 6.534 1.00 74.88 266 LEU A C 1
ATOM 2114 O O . LEU A 1 266 ? -13.787 10.927 6.648 1.00 74.88 266 LEU A O 1
ATOM 2118 N N . ARG A 1 267 ? -14.908 8.999 6.950 1.00 71.94 267 ARG A N 1
ATOM 2119 C CA . ARG A 1 267 ? -16.092 9.552 7.616 1.00 71.94 267 ARG A CA 1
ATOM 2120 C C . ARG A 1 267 ? -16.506 8.646 8.771 1.00 71.94 267 ARG A C 1
ATOM 2122 O O . ARG A 1 267 ? -15.985 7.547 8.913 1.00 71.94 267 ARG A O 1
ATOM 2129 N N . VAL A 1 268 ? -17.441 9.096 9.597 1.00 72.62 268 VAL A N 1
ATOM 2130 C CA . VAL A 1 268 ? -18.176 8.234 10.531 1.00 72.62 268 VAL A CA 1
ATOM 2131 C C . VAL A 1 268 ? -19.627 8.286 10.119 1.00 72.62 268 VAL A C 1
ATOM 2133 O O . VAL A 1 268 ? -20.175 9.372 9.951 1.00 72.62 268 VAL A O 1
ATOM 2136 N N . ILE A 1 269 ? -20.225 7.118 9.950 1.00 68.94 269 ILE A N 1
ATOM 2137 C CA . ILE A 1 269 ? -21.615 6.970 9.537 1.00 68.94 269 ILE A CA 1
ATOM 2138 C C . ILE A 1 269 ? -22.417 6.320 10.667 1.00 68.94 269 ILE A C 1
ATOM 2140 O O . ILE A 1 269 ? -21.879 5.448 11.361 1.00 68.94 269 ILE A O 1
ATOM 2144 N N . PRO A 1 270 ? -23.683 6.718 10.877 1.00 69.81 270 PRO A N 1
ATOM 2145 C CA . PRO A 1 270 ? -24.588 5.955 11.719 1.00 69.81 270 PRO A CA 1
ATOM 2146 C C . PRO A 1 270 ? -24.878 4.598 11.075 1.00 69.81 270 PRO A C 1
ATOM 2148 O O . PRO A 1 270 ? -25.087 4.487 9.870 1.00 69.81 270 PRO A O 1
ATOM 2151 N N . TYR A 1 271 ? -24.952 3.567 11.896 1.00 65.75 271 TYR A N 1
ATOM 2152 C CA . TYR A 1 271 ? -25.540 2.285 11.568 1.00 65.75 271 TYR A CA 1
ATOM 2153 C C . TYR A 1 271 ? -26.980 2.292 12.067 1.00 65.75 271 TYR A C 1
ATOM 2155 O O . TYR A 1 271 ? -27.236 2.279 13.270 1.00 65.75 271 TYR A O 1
ATOM 2163 N N . ALA A 1 272 ? -27.919 2.328 11.128 1.00 61.75 272 ALA A N 1
ATOM 2164 C CA . ALA A 1 272 ? -29.324 2.055 11.392 1.00 61.75 272 ALA A CA 1
ATOM 2165 C C . ALA A 1 272 ? -29.684 0.687 10.797 1.00 61.75 272 ALA A C 1
ATOM 2167 O O . ALA A 1 272 ? -29.133 0.292 9.764 1.00 61.75 272 ALA A O 1
ATOM 2168 N N . GLU A 1 273 ? -30.608 -0.038 11.434 1.00 52.94 273 GLU A N 1
ATOM 2169 C CA . GLU A 1 273 ? -31.153 -1.279 10.873 1.00 52.94 273 GLU A CA 1
ATOM 2170 C C . GLU A 1 273 ? -31.665 -1.030 9.443 1.00 52.94 273 GLU A C 1
ATOM 2172 O O . GLU A 1 273 ? -32.481 -0.141 9.209 1.00 52.94 273 GLU A O 1
ATOM 2177 N N . GLY A 1 274 ? -31.159 -1.805 8.478 1.00 54.00 274 GLY A N 1
ATOM 2178 C CA . GLY A 1 274 ? -31.523 -1.686 7.061 1.00 54.00 274 GLY A CA 1
ATOM 2179 C C . GLY A 1 274 ? -30.633 -0.768 6.214 1.00 54.00 274 GLY A C 1
ATOM 2180 O O . GLY A 1 274 ? -30.830 -0.728 5.002 1.00 54.00 274 GLY A O 1
ATOM 2181 N N . MET A 1 275 ? -29.643 -0.075 6.794 1.00 58.91 275 MET A N 1
ATOM 2182 C CA . MET A 1 275 ? -28.628 0.632 6.003 1.00 58.91 275 MET A CA 1
ATOM 2183 C C . MET A 1 275 ? -27.564 -0.316 5.452 1.00 58.91 275 MET A C 1
ATOM 2185 O O . MET A 1 275 ? -27.166 -1.285 6.107 1.00 58.91 275 MET A O 1
ATOM 2189 N N . ASP A 1 276 ? -27.081 -0.009 4.246 1.00 58.06 276 ASP A N 1
ATOM 2190 C CA . ASP A 1 276 ? -26.006 -0.768 3.629 1.00 58.06 276 ASP A CA 1
ATOM 2191 C C . ASP A 1 276 ? -24.717 -0.598 4.443 1.00 58.06 276 ASP A C 1
ATOM 2193 O O . ASP A 1 276 ? -24.089 0.460 4.483 1.00 58.06 276 ASP A O 1
ATOM 2197 N N . THR A 1 277 ? -24.312 -1.670 5.123 1.00 60.72 277 THR A N 1
ATOM 2198 C CA . THR A 1 277 ? -23.078 -1.659 5.905 1.00 60.72 277 THR A CA 1
ATOM 2199 C C . THR A 1 277 ? -21.838 -1.583 5.036 1.00 60.72 277 THR A C 1
ATOM 2201 O O . THR A 1 277 ? -20.773 -1.365 5.609 1.00 60.72 277 THR A O 1
ATOM 2204 N N . ASN A 1 278 ? -21.921 -1.798 3.716 1.00 62.50 278 ASN A N 1
ATOM 2205 C CA . ASN A 1 278 ? -20.770 -1.905 2.812 1.00 62.50 278 ASN A CA 1
ATOM 2206 C C . ASN A 1 278 ? -19.765 -0.755 2.959 1.00 62.50 278 ASN A C 1
ATOM 2208 O O . ASN A 1 278 ? -18.569 -0.981 2.802 1.00 62.50 278 ASN A O 1
ATOM 2212 N N . CYS A 1 279 ? -20.218 0.429 3.371 1.00 64.56 279 CYS A N 1
ATOM 2213 C CA . CYS A 1 279 ? -19.366 1.593 3.608 1.00 64.56 279 CYS A CA 1
ATOM 2214 C C . CYS A 1 279 ? -18.549 1.535 4.909 1.00 64.56 279 CYS A C 1
ATOM 2216 O O . CYS A 1 279 ? -17.574 2.272 5.041 1.00 64.56 279 CYS A O 1
ATOM 2218 N N . ILE A 1 280 ? -18.930 0.697 5.881 1.00 77.25 280 ILE A N 1
ATOM 2219 C CA . ILE A 1 280 ? -18.179 0.531 7.129 1.00 77.25 280 ILE A CA 1
ATOM 2220 C C . ILE A 1 280 ? -16.876 -0.209 6.840 1.00 77.25 280 ILE A C 1
ATOM 2222 O O . ILE A 1 280 ? -16.882 -1.305 6.263 1.00 77.25 280 ILE A O 1
ATOM 2226 N N . VAL A 1 281 ? -15.785 0.384 7.313 1.00 79.50 281 VAL A N 1
ATOM 2227 C CA . VAL A 1 281 ? -14.422 -0.083 7.086 1.00 79.50 281 VAL A CA 1
ATOM 2228 C C . VAL A 1 281 ? -13.947 -0.882 8.274 1.00 79.50 281 VAL A C 1
ATOM 2230 O O . VAL A 1 281 ? -14.002 -0.438 9.423 1.00 79.50 281 VAL A O 1
ATOM 2233 N N . ASP A 1 282 ? -13.428 -2.055 7.963 1.00 87.75 282 ASP A N 1
ATOM 2234 C CA . ASP A 1 282 ? -12.617 -2.836 8.875 1.00 87.75 282 ASP A CA 1
ATOM 2235 C C . ASP A 1 282 ? -11.140 -2.549 8.586 1.00 87.75 282 ASP A C 1
ATOM 2237 O O . ASP A 1 282 ? -10.761 -2.243 7.455 1.00 87.75 282 ASP A O 1
ATOM 2241 N N . PHE A 1 283 ? -10.303 -2.622 9.612 1.00 88.38 283 PHE A N 1
ATOM 2242 C CA . PHE A 1 283 ? -8.883 -2.323 9.526 1.00 88.38 283 PHE A CA 1
ATOM 2243 C C . PHE A 1 283 ? -8.063 -3.544 9.909 1.00 88.38 283 PHE A C 1
ATOM 2245 O O . PHE A 1 283 ? -8.240 -4.113 10.990 1.00 88.38 283 PHE A O 1
ATOM 2252 N N . GLN A 1 284 ? -7.121 -3.902 9.043 1.00 89.56 284 GLN A N 1
ATOM 2253 C CA . GLN A 1 284 ? -6.025 -4.775 9.412 1.00 89.56 284 GLN A CA 1
ATOM 2254 C C . GLN A 1 284 ? -5.007 -3.969 10.222 1.00 89.56 284 GLN A C 1
ATOM 2256 O O . GLN A 1 284 ? -4.655 -2.837 9.878 1.00 89.56 284 GLN A O 1
ATOM 2261 N N . LEU A 1 285 ? -4.539 -4.564 11.315 1.00 90.31 285 LEU A N 1
ATOM 2262 C CA . LEU A 1 285 ? -3.504 -3.979 12.156 1.00 90.31 285 LEU A CA 1
ATOM 2263 C C . LEU A 1 285 ? -2.156 -4.521 11.717 1.00 90.31 285 LEU A C 1
ATOM 2265 O O . LEU A 1 285 ? -1.915 -5.725 11.797 1.00 90.31 285 LEU A O 1
ATOM 2269 N N . ILE A 1 286 ? -1.292 -3.623 11.258 1.00 91.25 286 ILE A N 1
ATOM 2270 C CA . ILE A 1 286 ? 0.068 -3.958 10.853 1.00 91.25 286 ILE A CA 1
ATOM 2271 C C . ILE A 1 286 ? 1.019 -3.430 11.921 1.00 91.25 286 ILE A C 1
ATOM 2273 O O . ILE A 1 286 ? 0.963 -2.251 12.271 1.00 91.25 286 ILE A O 1
ATOM 2277 N N . ASP A 1 287 ? 1.885 -4.294 12.451 1.00 91.00 287 ASP A N 1
ATOM 2278 C CA . ASP A 1 287 ? 2.957 -3.861 13.349 1.00 91.00 287 ASP A CA 1
ATOM 2279 C C . ASP A 1 287 ? 3.840 -2.838 12.622 1.00 91.00 287 ASP A C 1
ATOM 2281 O O . ASP A 1 287 ? 4.270 -3.068 11.488 1.00 91.00 287 ASP A O 1
ATOM 2285 N N . TYR A 1 288 ? 4.113 -1.701 13.267 1.00 90.25 288 TYR A N 1
ATOM 2286 C CA . TYR A 1 288 ? 4.910 -0.635 12.663 1.00 90.25 288 TYR A CA 1
ATOM 2287 C C . TYR A 1 288 ? 6.302 -1.111 12.211 1.00 90.25 288 TYR A C 1
ATOM 2289 O O . TYR A 1 288 ? 6.819 -0.647 11.196 1.00 90.25 288 TYR A O 1
ATOM 2297 N N . ALA A 1 289 ? 6.895 -2.092 12.898 1.00 90.06 289 ALA A N 1
ATOM 2298 C CA . ALA A 1 289 ? 8.181 -2.672 12.519 1.00 90.06 289 ALA A CA 1
ATOM 2299 C C . ALA A 1 289 ? 8.164 -3.333 11.127 1.00 90.06 289 ALA A C 1
ATOM 2301 O O . ALA A 1 289 ? 9.219 -3.509 10.516 1.00 90.06 289 ALA A O 1
ATOM 2302 N N . GLN A 1 290 ? 6.985 -3.674 10.598 1.00 91.25 290 GLN A N 1
ATOM 2303 C CA . GLN A 1 290 ? 6.828 -4.243 9.261 1.00 91.25 290 GLN A CA 1
ATOM 2304 C C . GLN A 1 290 ? 6.747 -3.190 8.148 1.00 91.25 290 GLN A C 1
ATOM 2306 O O . GLN A 1 290 ? 6.616 -3.573 6.990 1.00 91.25 290 GLN A O 1
ATOM 2311 N N . MET A 1 291 ? 6.871 -1.888 8.439 1.00 91.38 291 MET A N 1
ATOM 2312 C CA . MET A 1 291 ? 6.770 -0.824 7.426 1.00 91.38 291 MET A CA 1
ATOM 2313 C C . MET A 1 291 ? 7.684 -1.048 6.208 1.00 91.38 291 MET A C 1
ATOM 2315 O O . MET A 1 291 ? 7.273 -0.825 5.075 1.00 91.38 291 MET A O 1
ATOM 2319 N N . PHE A 1 292 ? 8.896 -1.582 6.409 1.00 91.19 292 PHE A N 1
ATOM 2320 C CA . PHE A 1 292 ? 9.836 -1.866 5.318 1.00 91.19 292 PHE A CA 1
ATOM 2321 C C . PHE A 1 292 ? 9.346 -2.948 4.348 1.00 91.19 292 PHE A C 1
ATOM 2323 O O . PHE A 1 292 ? 9.836 -3.011 3.228 1.00 91.19 292 PHE A O 1
ATOM 2330 N N . LYS A 1 293 ? 8.359 -3.776 4.720 1.00 91.56 293 LYS A N 1
ATOM 2331 C CA . LYS A 1 293 ? 7.709 -4.721 3.792 1.00 91.56 293 LYS A CA 1
ATOM 2332 C C . LYS A 1 293 ? 6.882 -4.023 2.712 1.00 91.56 293 LYS A C 1
ATOM 2334 O O . LYS A 1 293 ? 6.562 -4.644 1.701 1.00 91.56 293 LYS A O 1
ATOM 2339 N N . PHE A 1 294 ? 6.582 -2.742 2.912 1.00 91.69 294 PHE A N 1
ATOM 2340 C CA . PHE A 1 294 ? 5.791 -1.913 2.012 1.00 91.69 294 PHE A CA 1
ATOM 2341 C C . PHE A 1 294 ? 6.629 -0.893 1.234 1.00 91.69 294 PHE A C 1
ATOM 2343 O O . PHE A 1 294 ? 6.045 -0.082 0.520 1.00 91.69 294 PHE A O 1
ATOM 2350 N N . ILE A 1 295 ? 7.964 -0.935 1.350 1.00 91.19 295 ILE A N 1
ATOM 2351 C CA . ILE A 1 295 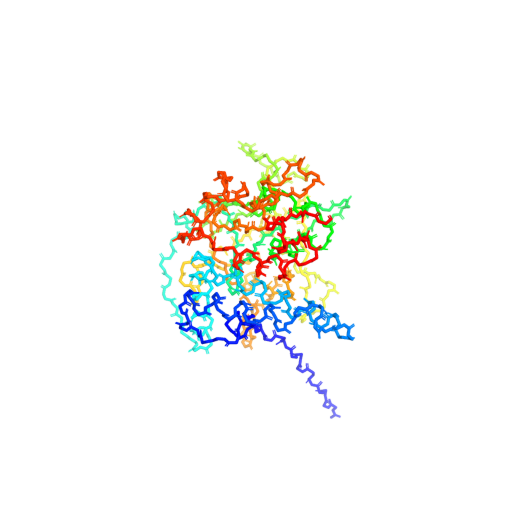? 8.849 -0.129 0.502 1.00 91.19 295 ILE A CA 1
ATOM 2352 C C . ILE A 1 295 ? 8.632 -0.491 -0.969 1.00 91.19 295 ILE A C 1
ATOM 2354 O O . ILE A 1 295 ? 8.440 -1.660 -1.316 1.00 91.19 295 ILE A O 1
ATOM 2358 N N . GLU A 1 296 ? 8.598 0.522 -1.822 1.00 90.88 296 GLU A N 1
ATOM 2359 C CA . GLU A 1 296 ? 8.419 0.369 -3.265 1.00 90.88 296 GLU A CA 1
ATOM 2360 C C . GLU A 1 296 ? 9.779 0.275 -3.954 1.00 90.88 296 GLU A C 1
ATOM 2362 O O . GLU A 1 296 ? 10.773 0.837 -3.481 1.00 90.88 296 GLU A O 1
ATOM 2367 N N . LEU A 1 297 ? 9.829 -0.411 -5.097 1.00 92.56 297 LEU A N 1
ATOM 2368 C CA . LEU A 1 297 ? 11.067 -0.518 -5.867 1.00 92.56 297 LEU A CA 1
ATOM 2369 C C . LEU A 1 297 ? 11.586 0.870 -6.276 1.00 92.56 297 LEU A C 1
ATOM 2371 O O . LEU A 1 297 ? 12.788 1.119 -6.198 1.00 92.56 297 LEU A O 1
ATOM 2375 N N . GLU A 1 298 ? 10.688 1.790 -6.640 1.00 91.19 298 GLU A N 1
ATOM 2376 C CA . GLU A 1 298 ? 11.018 3.177 -6.991 1.00 91.19 298 GLU A CA 1
ATOM 2377 C C . GLU A 1 298 ? 11.899 3.850 -5.928 1.00 91.19 298 GLU A C 1
ATOM 2379 O O . GLU A 1 298 ? 12.883 4.506 -6.262 1.00 91.19 298 GLU A O 1
ATOM 2384 N N . GLU A 1 299 ? 11.585 3.651 -4.649 1.00 89.50 299 GLU A N 1
ATOM 2385 C CA . GLU A 1 299 ? 12.278 4.289 -3.526 1.00 89.50 299 GLU A CA 1
ATOM 2386 C C . GLU A 1 299 ? 13.696 3.763 -3.368 1.00 89.50 299 GLU A C 1
ATOM 2388 O O . GLU A 1 299 ? 14.640 4.520 -3.136 1.00 89.50 299 GLU A O 1
ATOM 2393 N N . VAL A 1 300 ? 13.844 2.452 -3.536 1.00 93.12 300 VAL A N 1
ATOM 2394 C CA . VAL A 1 300 ? 15.137 1.782 -3.464 1.00 93.12 300 VAL A CA 1
ATOM 2395 C C . VAL A 1 300 ? 16.019 2.229 -4.629 1.00 93.12 300 VAL A C 1
ATOM 2397 O O . VAL A 1 300 ? 17.182 2.576 -4.424 1.00 93.12 300 VAL A O 1
ATOM 2400 N N . LEU A 1 301 ? 15.456 2.302 -5.839 1.00 93.88 301 LEU A N 1
ATOM 2401 C CA . LEU A 1 301 ? 16.182 2.750 -7.027 1.00 93.88 301 LEU A CA 1
ATOM 2402 C C . LEU A 1 301 ? 16.565 4.231 -6.947 1.00 93.88 301 LEU A C 1
ATOM 2404 O O . LEU A 1 301 ? 17.690 4.587 -7.287 1.00 93.88 301 LEU A O 1
ATOM 2408 N N . ARG A 1 302 ? 15.676 5.107 -6.466 1.00 90.25 302 ARG A N 1
ATOM 2409 C CA . ARG A 1 302 ? 16.001 6.527 -6.253 1.00 90.25 302 ARG A CA 1
ATOM 2410 C C . ARG A 1 302 ? 17.097 6.714 -5.218 1.00 90.25 302 ARG A C 1
ATOM 2412 O O . ARG A 1 302 ? 18.002 7.512 -5.440 1.00 90.25 302 ARG A O 1
ATOM 2419 N N . SER A 1 303 ? 17.039 5.964 -4.118 1.00 90.25 303 SER A N 1
ATOM 2420 C CA . SER A 1 303 ? 18.077 6.003 -3.088 1.00 90.25 303 SER A CA 1
ATOM 2421 C C . SER A 1 303 ? 19.442 5.590 -3.650 1.00 90.25 303 SER A C 1
ATOM 2423 O O . SER A 1 303 ? 20.428 6.281 -3.401 1.00 90.25 303 SER A O 1
ATOM 2425 N N . ALA A 1 304 ? 19.493 4.548 -4.487 1.00 92.44 304 ALA A N 1
ATOM 2426 C CA . ALA A 1 304 ? 20.714 4.127 -5.179 1.00 92.44 304 ALA A CA 1
ATOM 2427 C C . ALA A 1 304 ? 21.237 5.173 -6.189 1.00 92.44 304 ALA A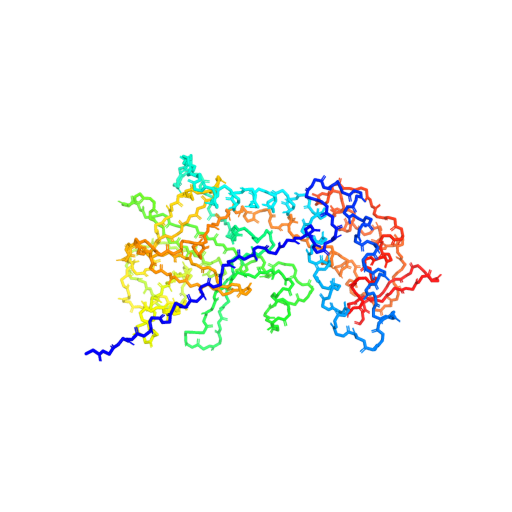 C 1
ATOM 2429 O O . ALA A 1 304 ? 22.428 5.219 -6.494 1.00 92.44 304 ALA A O 1
ATOM 2430 N N . MET A 1 305 ? 20.355 6.040 -6.693 1.00 91.62 305 MET A N 1
ATOM 2431 C CA . MET A 1 305 ? 20.684 7.141 -7.604 1.00 91.62 305 MET A CA 1
ATOM 2432 C C . MET A 1 305 ? 20.978 8.462 -6.882 1.00 91.62 305 MET A C 1
ATOM 2434 O O . MET A 1 305 ? 21.226 9.477 -7.537 1.00 91.62 305 MET A O 1
ATOM 2438 N N . HIS A 1 306 ? 20.966 8.490 -5.547 1.00 88.50 306 HIS A N 1
ATOM 2439 C CA . HIS A 1 306 ? 21.167 9.722 -4.794 1.00 88.50 306 HIS A CA 1
ATOM 2440 C C . HIS A 1 306 ? 22.545 10.341 -5.088 1.00 88.50 306 HIS A C 1
ATOM 2442 O O . HIS A 1 306 ? 23.586 9.702 -4.942 1.00 88.50 306 HIS A O 1
ATOM 2448 N N . GLY A 1 307 ? 22.552 11.606 -5.519 1.00 85.94 307 GLY A N 1
ATOM 2449 C CA . GLY A 1 307 ? 23.769 12.322 -5.919 1.00 85.94 307 GLY A CA 1
ATOM 2450 C C . GLY A 1 307 ? 24.305 11.967 -7.314 1.00 85.94 307 GLY A C 1
ATOM 2451 O O . GLY A 1 307 ? 25.305 12.545 -7.743 1.00 85.94 307 GLY A O 1
ATOM 2452 N N . VAL A 1 308 ? 23.648 11.065 -8.049 1.00 90.19 308 VAL A N 1
ATOM 2453 C CA . VAL A 1 308 ? 24.017 10.687 -9.417 1.00 90.19 308 VAL A CA 1
ATOM 2454 C C . VAL A 1 308 ? 23.275 11.584 -10.404 1.00 90.19 308 VAL A C 1
ATOM 2456 O O . VAL A 1 308 ? 22.068 11.477 -10.586 1.00 90.19 308 VAL A O 1
ATOM 2459 N N . THR A 1 309 ? 24.006 12.480 -11.063 1.00 83.00 309 THR A N 1
ATOM 2460 C CA . THR A 1 309 ? 23.432 13.467 -11.999 1.00 83.00 309 THR A CA 1
ATOM 2461 C C . THR A 1 309 ? 23.471 13.029 -13.464 1.00 83.00 309 THR A C 1
ATOM 2463 O O . THR A 1 309 ? 22.864 13.666 -14.321 1.00 83.00 309 THR A O 1
ATOM 2466 N N . ASN A 1 310 ? 24.191 11.947 -13.762 1.00 90.25 310 ASN A N 1
ATOM 2467 C CA . ASN A 1 310 ? 24.397 11.419 -15.107 1.00 90.25 310 ASN A CA 1
ATOM 2468 C C . ASN A 1 310 ? 23.806 10.007 -15.245 1.00 90.25 310 ASN A C 1
ATOM 2470 O O . ASN A 1 310 ? 23.197 9.464 -14.330 1.00 90.25 310 ASN A O 1
ATOM 2474 N N . TRP A 1 311 ? 24.011 9.404 -16.413 1.00 95.25 311 TRP A N 1
ATOM 2475 C CA . TRP A 1 311 ? 23.651 8.019 -16.696 1.00 95.25 311 TRP A CA 1
ATOM 2476 C C . TRP A 1 311 ? 24.357 7.031 -15.754 1.00 95.25 311 TRP A C 1
ATOM 2478 O O . TRP A 1 311 ? 25.585 7.025 -15.668 1.00 95.25 311 TRP A O 1
ATOM 2488 N N . MET A 1 312 ? 23.574 6.169 -15.105 1.00 95.38 312 MET A N 1
ATOM 2489 C CA . MET A 1 312 ? 24.028 5.037 -14.300 1.00 95.38 312 MET A CA 1
ATOM 2490 C C . MET A 1 312 ? 23.907 3.737 -15.109 1.00 95.38 312 MET A C 1
ATOM 2492 O O . MET A 1 312 ? 22.793 3.377 -15.499 1.00 95.38 312 MET A O 1
ATOM 2496 N N . PRO A 1 313 ? 25.009 3.005 -15.352 1.00 96.12 313 PRO A N 1
ATOM 2497 C CA . PRO A 1 313 ? 24.959 1.660 -15.918 1.00 96.12 313 PRO A CA 1
ATOM 2498 C C . PRO A 1 313 ? 24.138 0.703 -15.050 1.00 96.12 313 PRO A C 1
ATOM 2500 O O . PRO A 1 313 ? 24.284 0.683 -13.826 1.00 96.12 313 PRO A O 1
ATOM 2503 N N . LEU A 1 314 ? 23.318 -0.135 -15.685 1.00 95.81 314 LEU A N 1
ATOM 2504 C CA . LEU A 1 314 ? 22.426 -1.055 -14.980 1.00 95.81 314 LEU A CA 1
ATOM 2505 C C . LEU A 1 314 ? 23.186 -2.061 -14.102 1.00 95.81 314 LEU A C 1
ATOM 2507 O O . LEU A 1 314 ? 22.719 -2.396 -13.018 1.00 95.81 314 LEU A O 1
ATOM 2511 N N . ASP A 1 315 ? 24.379 -2.485 -14.525 1.00 95.44 315 ASP A N 1
ATOM 2512 C CA . ASP A 1 315 ? 25.235 -3.383 -13.743 1.00 95.44 315 ASP A CA 1
ATOM 2513 C C . ASP A 1 315 ? 25.612 -2.773 -12.384 1.00 95.44 315 ASP A C 1
ATOM 2515 O O . ASP A 1 315 ? 25.556 -3.455 -11.364 1.00 95.44 315 ASP A O 1
ATOM 2519 N N . LEU A 1 316 ? 25.931 -1.474 -12.346 1.00 95.44 316 LEU A N 1
ATOM 2520 C CA . LEU A 1 316 ? 26.252 -0.778 -11.097 1.00 95.44 316 LEU A CA 1
ATOM 2521 C C . LEU A 1 316 ? 25.013 -0.601 -10.219 1.00 95.44 316 LEU A C 1
ATOM 2523 O O . LEU A 1 316 ? 25.095 -0.792 -9.009 1.00 95.44 316 LEU A O 1
ATOM 2527 N N . LEU A 1 317 ? 23.858 -0.311 -10.824 1.00 95.38 317 LEU A N 1
ATOM 2528 C CA . LEU A 1 317 ? 22.588 -0.218 -10.101 1.00 95.38 317 LEU A CA 1
ATOM 2529 C C . LEU A 1 317 ? 22.208 -1.557 -9.447 1.00 95.38 317 LEU A C 1
ATOM 2531 O O . LEU A 1 317 ? 21.791 -1.589 -8.295 1.00 95.38 317 LEU A O 1
ATOM 2535 N N . LYS A 1 318 ? 22.413 -2.678 -10.150 1.00 96.00 318 LYS A N 1
ATOM 2536 C CA . LYS A 1 318 ? 22.198 -4.042 -9.629 1.00 96.00 318 LYS A CA 1
ATOM 2537 C C . LYS A 1 318 ? 23.180 -4.428 -8.515 1.00 96.00 318 LYS A C 1
ATOM 2539 O O . LYS A 1 318 ? 22.903 -5.346 -7.740 1.00 96.00 318 LYS A O 1
ATOM 2544 N N . MET A 1 319 ? 24.338 -3.772 -8.444 1.00 95.50 319 MET A N 1
ATOM 2545 C CA . MET A 1 319 ? 25.333 -3.977 -7.387 1.00 95.50 319 MET A CA 1
ATOM 2546 C C . MET A 1 319 ? 25.029 -3.190 -6.109 1.00 95.50 319 MET A C 1
ATOM 2548 O O . MET A 1 319 ? 25.655 -3.464 -5.085 1.00 95.50 319 MET A O 1
ATOM 2552 N N . ASP A 1 320 ? 24.086 -2.245 -6.141 1.00 96.38 320 ASP A N 1
ATOM 2553 C CA . ASP A 1 320 ? 23.695 -1.498 -4.950 1.00 96.38 320 ASP A CA 1
ATOM 2554 C C . ASP A 1 320 ? 23.113 -2.428 -3.871 1.00 96.38 320 ASP A C 1
ATOM 2556 O O . ASP A 1 320 ? 22.269 -3.292 -4.132 1.00 96.38 320 ASP A O 1
ATOM 2560 N N . ALA A 1 321 ? 23.574 -2.247 -2.633 1.00 95.25 321 ALA A N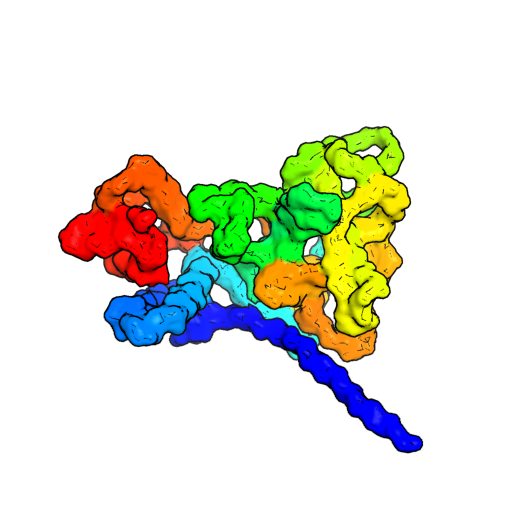 1
ATOM 2561 C CA . ALA A 1 321 ? 23.225 -3.125 -1.522 1.00 95.25 321 ALA A CA 1
ATOM 2562 C C . ALA A 1 321 ? 21.733 -3.053 -1.162 1.00 95.25 321 ALA A C 1
ATOM 2564 O O . ALA A 1 321 ? 21.146 -4.073 -0.796 1.00 95.25 321 ALA A O 1
ATOM 2565 N N . ASN A 1 322 ? 21.107 -1.877 -1.284 1.00 94.06 322 ASN A N 1
ATOM 2566 C CA . ASN A 1 322 ? 19.686 -1.713 -0.989 1.00 94.06 322 ASN A CA 1
ATOM 2567 C C . ASN A 1 322 ? 18.836 -2.358 -2.083 1.00 94.06 322 ASN A C 1
ATOM 2569 O O . ASN A 1 322 ? 17.859 -3.037 -1.766 1.00 94.06 322 ASN A O 1
ATOM 2573 N N . VAL A 1 323 ? 19.240 -2.222 -3.352 1.00 96.50 323 VAL A N 1
ATOM 2574 C CA . VAL A 1 323 ? 18.581 -2.899 -4.480 1.00 96.50 323 VAL A CA 1
ATOM 2575 C C . VAL A 1 323 ? 18.638 -4.415 -4.286 1.00 96.50 323 VAL A C 1
ATOM 2577 O O . VAL A 1 323 ? 17.603 -5.078 -4.301 1.00 96.50 323 VAL A O 1
ATOM 2580 N N . GLN A 1 324 ? 19.811 -4.981 -3.995 1.00 96.31 324 GLN A N 1
ATOM 2581 C CA . GLN A 1 324 ? 19.944 -6.420 -3.727 1.00 96.31 324 GLN A CA 1
ATOM 2582 C C . GLN A 1 324 ? 19.112 -6.882 -2.525 1.00 96.31 324 GLN A C 1
ATOM 2584 O O . GLN A 1 324 ? 18.448 -7.926 -2.583 1.00 96.31 324 GLN A O 1
ATOM 2589 N N . ALA A 1 325 ? 19.120 -6.102 -1.441 1.00 95.06 325 ALA A N 1
ATOM 2590 C CA . ALA A 1 325 ? 18.339 -6.394 -0.248 1.00 95.06 325 ALA A CA 1
ATOM 2591 C C . ALA A 1 325 ? 16.830 -6.351 -0.521 1.00 95.06 325 ALA A C 1
ATOM 2593 O O . ALA A 1 325 ? 16.101 -7.167 0.037 1.00 95.06 325 ALA A O 1
ATOM 2594 N N . TYR A 1 326 ? 16.355 -5.457 -1.388 1.00 95.94 326 TYR A N 1
ATOM 2595 C CA . TYR A 1 326 ? 14.948 -5.379 -1.769 1.00 95.94 326 TYR A CA 1
ATOM 2596 C C . TYR A 1 326 ? 14.475 -6.655 -2.474 1.00 95.94 326 TYR A C 1
ATOM 2598 O O . TYR A 1 326 ? 13.531 -7.305 -2.016 1.00 95.94 326 TYR A O 1
ATOM 2606 N N . PHE A 1 327 ? 15.183 -7.075 -3.526 1.00 95.88 327 PHE A N 1
ATOM 2607 C CA . PHE A 1 327 ? 14.851 -8.299 -4.260 1.00 95.88 327 PHE A CA 1
ATOM 2608 C C . PHE A 1 327 ? 14.893 -9.536 -3.357 1.00 95.88 327 PHE A C 1
ATOM 2610 O O . PHE A 1 327 ? 13.973 -10.350 -3.375 1.00 95.88 327 PHE A O 1
ATOM 2617 N N . THR A 1 328 ? 15.903 -9.626 -2.491 1.00 95.00 328 THR A N 1
ATOM 2618 C CA . THR A 1 328 ? 16.098 -10.796 -1.624 1.00 95.00 328 THR A CA 1
ATOM 2619 C C . THR A 1 328 ? 15.128 -10.832 -0.437 1.00 95.00 328 THR A C 1
ATOM 2621 O O . THR A 1 328 ? 14.558 -11.878 -0.141 1.00 95.00 328 THR A O 1
ATOM 2624 N N . ASN A 1 329 ? 14.928 -9.710 0.263 1.00 93.81 329 ASN A N 1
ATOM 2625 C CA . ASN A 1 329 ? 14.250 -9.683 1.569 1.00 93.81 329 ASN A CA 1
ATOM 2626 C C . ASN A 1 329 ? 12.792 -9.208 1.512 1.00 93.81 329 ASN A C 1
ATOM 2628 O O . ASN A 1 329 ? 12.032 -9.450 2.462 1.00 93.81 329 ASN A O 1
ATOM 2632 N N . ILE A 1 330 ? 12.421 -8.472 0.460 1.00 93.62 330 ILE A N 1
ATOM 2633 C CA . ILE A 1 330 ? 11.074 -7.916 0.284 1.00 93.62 330 ILE A CA 1
ATOM 2634 C C . ILE A 1 330 ? 10.313 -8.726 -0.757 1.00 93.62 330 ILE A C 1
ATOM 2636 O O . ILE A 1 330 ? 9.269 -9.284 -0.426 1.00 93.62 330 ILE A O 1
ATOM 2640 N N . LEU A 1 331 ? 10.854 -8.839 -1.973 1.00 92.75 331 LEU A N 1
ATOM 2641 C CA . LEU A 1 331 ? 10.217 -9.622 -3.033 1.00 92.75 331 LEU A CA 1
ATOM 2642 C C . LEU A 1 331 ? 10.449 -11.129 -2.865 1.00 92.75 331 LEU A C 1
ATOM 2644 O O . LEU A 1 331 ? 9.554 -11.913 -3.151 1.00 92.75 331 LEU A O 1
ATOM 2648 N N . GLY A 1 332 ? 11.613 -11.540 -2.354 1.00 92.62 332 GLY A N 1
ATOM 2649 C CA . GLY A 1 332 ? 11.963 -12.956 -2.211 1.00 92.62 332 GLY A CA 1
ATOM 2650 C C . GLY A 1 332 ? 12.287 -13.636 -3.544 1.00 92.62 332 GLY A C 1
ATOM 2651 O O . GLY A 1 332 ? 12.115 -14.847 -3.667 1.00 92.62 332 GLY A O 1
ATOM 2652 N N . VAL A 1 333 ? 12.738 -12.866 -4.538 1.00 92.19 333 VAL A N 1
ATOM 2653 C CA . VAL A 1 333 ? 12.952 -13.315 -5.922 1.00 92.19 333 VAL A CA 1
ATOM 2654 C C . VAL A 1 333 ? 14.381 -13.003 -6.375 1.00 92.19 333 VAL A C 1
ATOM 2656 O O . VAL A 1 333 ? 15.022 -12.107 -5.815 1.00 92.19 333 VAL A O 1
ATOM 2659 N N . PRO A 1 334 ? 14.913 -13.712 -7.387 1.00 93.44 334 PRO A N 1
ATOM 2660 C CA . PRO A 1 334 ? 16.191 -13.356 -7.989 1.00 93.44 334 PRO A CA 1
ATOM 2661 C C . PRO A 1 334 ? 16.181 -11.928 -8.546 1.00 93.44 334 PRO A C 1
ATOM 2663 O O . PRO A 1 334 ? 15.134 -11.413 -8.947 1.00 93.44 334 PRO A O 1
ATOM 2666 N N . MET A 1 335 ? 17.365 -11.312 -8.617 1.00 95.69 335 MET A N 1
ATOM 2667 C CA . MET A 1 335 ? 17.538 -10.024 -9.289 1.00 95.69 335 MET A CA 1
ATOM 2668 C C . MET A 1 335 ? 16.939 -10.084 -10.694 1.00 95.69 335 MET A C 1
ATOM 2670 O O . MET A 1 335 ? 17.129 -11.055 -11.423 1.00 95.69 335 MET A O 1
ATOM 2674 N N . TRP A 1 336 ? 16.225 -9.031 -11.063 1.00 94.50 336 TRP A N 1
ATOM 2675 C CA . TRP A 1 336 ? 15.629 -8.908 -12.382 1.00 94.50 336 TRP A CA 1
ATOM 2676 C C . TRP A 1 336 ? 16.659 -8.920 -13.517 1.00 94.50 336 TRP A C 1
ATOM 2678 O O . TRP A 1 336 ? 17.774 -8.394 -13.401 1.00 94.50 336 TRP A O 1
ATOM 2688 N N . GLU A 1 337 ? 16.233 -9.472 -14.651 1.00 93.81 337 GLU A N 1
ATOM 2689 C CA . GLU A 1 337 ? 16.995 -9.423 -15.893 1.00 93.81 337 GLU A CA 1
ATOM 2690 C C . GLU A 1 337 ? 16.948 -8.010 -16.494 1.00 93.81 337 GLU A C 1
ATOM 2692 O O . GLU A 1 337 ? 16.115 -7.178 -16.123 1.00 93.81 337 GLU A O 1
ATOM 2697 N N . ASP A 1 338 ? 17.854 -7.713 -17.428 1.00 94.25 338 ASP A N 1
ATOM 2698 C CA . ASP A 1 338 ? 17.933 -6.390 -18.076 1.00 94.25 338 ASP A CA 1
ATOM 2699 C C . ASP A 1 338 ? 16.596 -5.978 -18.715 1.00 94.25 338 ASP A C 1
ATOM 2701 O O . ASP A 1 338 ? 16.145 -4.844 -18.551 1.00 94.25 338 ASP A O 1
ATOM 2705 N N . ASP A 1 339 ? 15.925 -6.927 -19.369 1.00 93.00 339 ASP A N 1
ATOM 2706 C CA . ASP A 1 339 ? 14.612 -6.748 -19.994 1.00 93.00 339 ASP A CA 1
ATOM 2707 C C . ASP A 1 339 ? 13.521 -6.316 -19.002 1.00 93.00 339 ASP A C 1
ATOM 2709 O O . ASP A 1 339 ? 12.601 -5.570 -19.356 1.00 93.00 339 ASP A O 1
ATOM 2713 N N . ASP A 1 340 ? 13.591 -6.807 -17.766 1.00 93.75 340 ASP A N 1
ATOM 2714 C CA . ASP A 1 340 ? 12.592 -6.524 -16.738 1.00 93.75 340 ASP A CA 1
ATOM 2715 C C . ASP A 1 340 ? 12.78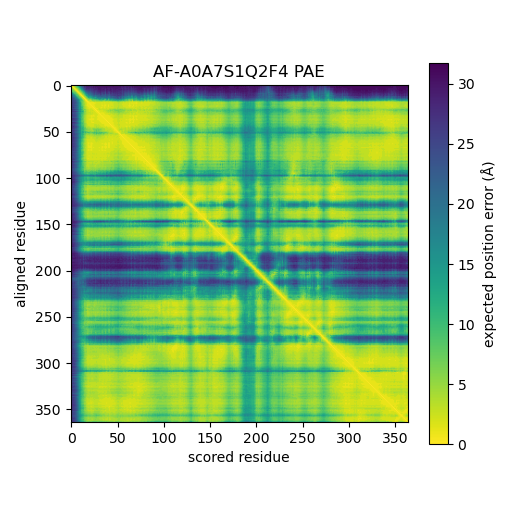2 -5.114 -16.187 1.00 93.75 340 ASP A C 1
ATOM 2717 O O . ASP A 1 340 ? 11.817 -4.360 -16.076 1.00 93.75 340 ASP A O 1
ATOM 2721 N N . PHE A 1 341 ? 14.034 -4.716 -15.939 1.00 95.56 341 PHE A N 1
ATOM 2722 C CA . PHE A 1 341 ? 14.370 -3.334 -15.601 1.00 95.56 341 PHE A CA 1
ATOM 2723 C C . PHE A 1 341 ? 13.983 -2.371 -16.721 1.00 95.56 341 PHE A C 1
ATOM 2725 O O . PHE A 1 341 ? 13.359 -1.346 -16.457 1.00 95.56 341 PHE A O 1
ATOM 2732 N N . GLN A 1 342 ? 14.287 -2.710 -17.976 1.00 94.38 342 GLN A N 1
ATOM 2733 C CA . GLN A 1 342 ? 13.868 -1.909 -19.125 1.00 94.38 342 GLN A CA 1
ATOM 2734 C C . GLN A 1 342 ? 12.346 -1.730 -19.152 1.00 94.38 342 GLN A C 1
ATOM 2736 O O . GLN A 1 342 ? 11.858 -0.624 -19.380 1.00 94.38 342 GLN A O 1
ATOM 2741 N N . THR A 1 343 ? 11.598 -2.807 -18.909 1.00 94.56 343 THR A N 1
ATOM 2742 C CA . THR A 1 343 ? 10.134 -2.770 -18.848 1.00 94.56 343 THR A CA 1
ATOM 2743 C C . THR A 1 343 ? 9.654 -1.865 -17.716 1.00 94.56 343 THR A C 1
ATOM 2745 O O . THR A 1 343 ? 8.793 -1.021 -17.942 1.00 94.56 343 THR A O 1
ATOM 2748 N N . TYR A 1 344 ? 10.231 -1.998 -16.522 1.00 95.69 344 TYR A N 1
ATOM 2749 C CA . TYR A 1 344 ? 9.894 -1.162 -15.374 1.00 95.69 344 TYR A CA 1
ATOM 2750 C C . TYR A 1 344 ? 10.137 0.326 -15.659 1.00 95.69 344 TYR A C 1
ATOM 2752 O O . TYR A 1 344 ? 9.240 1.140 -15.446 1.00 95.69 344 TYR A O 1
ATOM 2760 N N . PHE A 1 345 ? 11.303 0.691 -16.200 1.00 95.56 345 PHE A N 1
ATOM 2761 C CA . PHE A 1 345 ? 11.614 2.086 -16.531 1.00 95.56 345 PHE A CA 1
ATOM 2762 C C . PHE A 1 345 ? 10.726 2.638 -17.650 1.00 95.56 345 PHE A C 1
ATOM 2764 O O . PHE A 1 345 ? 10.351 3.804 -17.604 1.00 95.56 345 PHE A O 1
ATOM 2771 N N . ALA A 1 346 ? 10.343 1.806 -18.621 1.00 92.31 346 ALA A N 1
ATOM 2772 C CA . ALA A 1 346 ? 9.370 2.181 -19.645 1.00 92.31 346 ALA A CA 1
ATOM 2773 C C . ALA A 1 346 ? 7.958 2.389 -19.064 1.00 92.31 346 ALA A C 1
ATOM 2775 O O . ALA A 1 346 ? 7.214 3.233 -19.552 1.00 92.31 346 ALA A O 1
ATOM 2776 N N . GLY A 1 347 ? 7.585 1.640 -18.022 1.00 91.88 347 GLY A N 1
ATOM 2777 C CA . GLY A 1 347 ? 6.326 1.818 -17.291 1.00 91.88 347 GLY A CA 1
ATOM 2778 C C . GLY A 1 347 ? 6.320 3.043 -16.375 1.00 91.88 347 GLY A C 1
ATOM 2779 O O . GLY A 1 347 ? 5.257 3.578 -16.092 1.00 91.88 347 GLY A O 1
ATOM 2780 N N . HIS A 1 348 ? 7.491 3.519 -15.953 1.00 92.75 348 HIS A N 1
ATOM 2781 C CA . HIS A 1 348 ? 7.667 4.685 -15.078 1.00 92.75 348 HIS A CA 1
ATOM 2782 C C . HIS A 1 348 ? 8.401 5.814 -15.816 1.00 92.75 348 HIS A C 1
ATOM 2784 O O . HIS A 1 348 ? 9.356 6.411 -15.311 1.00 92.75 348 HIS A O 1
ATOM 2790 N N . PHE A 1 349 ? 7.987 6.059 -17.063 1.00 89.81 349 PHE A N 1
ATOM 2791 C CA . PHE A 1 349 ? 8.623 7.001 -17.987 1.00 89.81 349 PHE A CA 1
ATOM 2792 C C . PHE A 1 349 ? 8.522 8.463 -17.535 1.00 89.81 349 PHE A C 1
ATOM 2794 O O . PHE A 1 349 ? 9.245 9.307 -18.057 1.00 89.81 349 PHE A O 1
ATOM 2801 N N . ASP A 1 350 ? 7.605 8.778 -16.623 1.00 87.19 350 ASP A N 1
ATOM 2802 C CA . ASP A 1 350 ? 7.421 10.090 -16.003 1.00 87.19 350 ASP A CA 1
ATOM 2803 C C . ASP A 1 350 ? 8.574 10.435 -15.052 1.00 87.19 350 ASP A C 1
ATOM 2805 O O . ASP A 1 350 ? 8.935 11.601 -14.902 1.00 87.19 350 ASP A O 1
ATOM 2809 N N . ILE A 1 351 ? 9.199 9.410 -14.474 1.00 89.12 351 ILE A N 1
ATOM 2810 C CA . ILE A 1 351 ? 10.285 9.528 -13.501 1.00 89.12 351 ILE A CA 1
ATOM 2811 C C . ILE A 1 351 ? 11.639 9.174 -14.117 1.00 89.12 351 ILE A C 1
ATOM 2813 O O . ILE A 1 351 ? 12.652 9.818 -13.832 1.00 89.12 351 ILE A O 1
ATOM 2817 N N . TRP A 1 352 ? 11.668 8.124 -14.932 1.00 93.19 352 TRP A N 1
ATOM 2818 C CA . TRP A 1 352 ? 12.895 7.493 -15.395 1.00 93.19 352 TRP A CA 1
ATOM 2819 C C . TRP A 1 352 ? 13.116 7.713 -16.887 1.00 93.19 352 TRP A C 1
ATOM 2821 O O . TRP A 1 352 ? 12.189 7.780 -17.697 1.00 93.19 352 TRP A O 1
ATOM 2831 N N . GLU A 1 353 ? 14.388 7.771 -17.265 1.00 93.25 353 GLU A N 1
ATOM 2832 C CA . GLU A 1 353 ? 14.819 7.669 -18.650 1.00 93.25 353 GLU A CA 1
ATOM 2833 C C . GLU A 1 353 ? 15.815 6.519 -18.772 1.00 93.25 353 GLU A C 1
ATOM 2835 O O . GLU A 1 353 ? 16.823 6.471 -18.066 1.00 93.25 353 GLU A O 1
ATOM 2840 N N . TYR A 1 354 ? 15.530 5.588 -19.679 1.00 94.12 354 TYR A N 1
ATOM 2841 C CA . TYR A 1 354 ? 16.358 4.414 -19.917 1.00 94.12 354 TYR A CA 1
ATOM 2842 C C . TYR A 1 354 ? 16.884 4.403 -21.350 1.00 94.12 354 TYR A C 1
ATOM 2844 O O . TYR A 1 354 ? 16.135 4.595 -22.308 1.00 94.12 354 TYR A O 1
ATOM 2852 N N . ARG A 1 355 ? 18.183 4.141 -21.493 1.00 92.94 355 ARG A N 1
ATOM 2853 C CA . ARG A 1 355 ? 18.870 4.002 -22.775 1.00 92.94 355 ARG A CA 1
ATOM 2854 C C . ARG A 1 355 ? 19.252 2.556 -23.017 1.00 92.94 355 ARG A C 1
ATOM 2856 O O . ARG A 1 355 ? 20.182 2.041 -22.396 1.00 92.94 355 ARG A O 1
ATOM 2863 N N . THR A 1 356 ? 18.559 1.926 -23.961 1.00 89.69 356 THR A N 1
ATOM 2864 C CA . THR A 1 356 ? 18.796 0.530 -24.350 1.00 89.69 356 THR A CA 1
ATOM 2865 C C . THR A 1 356 ? 20.187 0.323 -24.953 1.00 89.69 356 THR A C 1
ATOM 2867 O O . THR A 1 356 ? 20.806 -0.708 -24.715 1.00 89.69 356 THR A O 1
ATOM 2870 N N . ASP A 1 357 ? 20.716 1.304 -25.690 1.00 90.88 357 ASP A N 1
ATOM 2871 C CA . ASP A 1 357 ? 22.039 1.234 -26.324 1.00 90.88 357 ASP A CA 1
ATOM 2872 C C . ASP A 1 357 ? 23.184 1.202 -25.304 1.00 90.88 357 ASP A C 1
ATOM 2874 O O . ASP A 1 357 ? 24.137 0.437 -25.448 1.00 90.88 357 ASP A O 1
ATOM 2878 N N . LEU A 1 358 ? 23.071 2.013 -24.251 1.00 90.31 358 LEU A N 1
ATOM 2879 C CA . LEU A 1 358 ? 24.073 2.124 -23.190 1.00 90.31 358 LEU A CA 1
ATOM 2880 C C . LEU A 1 358 ? 23.767 1.249 -21.970 1.00 90.31 358 LEU A C 1
ATOM 2882 O O . LEU A 1 358 ? 24.551 1.254 -21.021 1.00 90.31 358 LEU A O 1
ATOM 2886 N N . ARG A 1 359 ? 22.627 0.543 -21.960 1.00 94.62 359 ARG A N 1
ATOM 2887 C CA . ARG A 1 359 ? 22.088 -0.184 -20.794 1.00 94.62 359 ARG A CA 1
ATOM 2888 C C . ARG A 1 359 ? 22.198 0.647 -19.516 1.00 94.62 359 ARG A C 1
ATOM 2890 O O . ARG A 1 359 ? 22.713 0.199 -18.494 1.00 94.62 359 ARG A O 1
ATOM 2897 N N . SER A 1 360 ? 21.786 1.904 -19.620 1.00 95.50 360 SER A N 1
ATOM 2898 C CA . SER A 1 360 ? 21.966 2.902 -18.571 1.00 95.50 360 SER A CA 1
ATOM 2899 C C . SER A 1 360 ? 20.661 3.627 -18.291 1.00 95.50 360 SER A C 1
ATOM 2901 O O . SER A 1 360 ? 19.846 3.823 -19.192 1.00 95.50 360 SER A O 1
ATOM 2903 N N . VAL A 1 361 ? 20.486 4.052 -17.046 1.00 96.19 361 VAL A N 1
ATOM 2904 C CA . VAL A 1 361 ? 19.298 4.756 -16.566 1.00 96.19 361 VAL A CA 1
ATOM 2905 C C . VAL A 1 361 ? 19.678 6.099 -15.948 1.00 96.19 361 VAL A C 1
ATOM 2907 O O . VAL A 1 361 ? 20.782 6.261 -15.429 1.00 96.19 361 VAL A O 1
ATOM 2910 N N . ARG A 1 362 ? 18.771 7.070 -15.997 1.00 94.69 362 ARG A N 1
ATOM 2911 C CA . ARG A 1 362 ? 18.853 8.303 -15.211 1.00 94.69 362 ARG A CA 1
ATOM 2912 C C . ARG A 1 362 ? 17.474 8.719 -14.707 1.00 94.69 362 ARG A C 1
ATOM 2914 O O . ARG A 1 362 ? 16.457 8.329 -15.282 1.00 94.69 362 ARG A O 1
ATOM 2921 N N . LEU A 1 363 ? 17.466 9.529 -13.656 1.00 92.00 363 LEU A N 1
ATOM 2922 C CA . LEU A 1 363 ? 16.284 10.281 -13.241 1.00 92.00 363 LEU A CA 1
ATOM 2923 C C . LEU A 1 363 ? 16.056 11.448 -14.213 1.00 92.00 363 LEU A C 1
ATOM 2925 O O . LEU A 1 363 ? 17.026 11.990 -14.755 1.00 92.00 363 LEU A O 1
ATOM 2929 N N . ARG A 1 364 ? 14.788 11.778 -14.466 1.00 88.75 364 ARG A N 1
ATOM 2930 C CA . ARG A 1 364 ? 14.386 12.908 -15.314 1.00 88.75 364 ARG A CA 1
ATOM 2931 C C . ARG A 1 364 ? 14.536 14.265 -14.643 1.00 88.75 364 ARG A C 1
ATOM 2933 O O . ARG A 1 364 ? 14.404 14.333 -13.401 1.00 88.75 364 ARG A O 1
#

Organism: Alexandrium catenella (NCBI:txid2925)

Foldseek 3Di:
DDDDPPPPDPPPQDPLPDLCVLLVHDLPDDLVSLLVSLLVLLVVLQCVVVVPPNVVSLVSLVSSVVSSLQCLWPQSNVQQVLLVVLLVCVVVVNFDDAPDQLPPRADQKWWWAWRSGSQWTWFWDDDPDALPIAIKGDGPVRCCVVVDPDHLQDLPVRLLRRIWGWADDPPDGQKTFIFRDPQAADDDDDDWDAPDGHHGFLQQFDFAPPDDLQDGFTRRHGQYTPDDPQRRMWRWAADRRHHQWIWTARRNDGQWTWFHDPDMGIHIHGDDPPDDCSRGTIIHIGHSVCSVLSDGLSNLLVVLCVPPPDWDAVVSSCVDPSNCCCCCPNSVHDDDDLSSVVSVCSSVVVFKDADPVRNTIDGD

Sequence (364 aa):
GGTGQSATAEVDVVDVVNHYEALEIEDTAEEGIIKKAYRKLVLKWHPDKHPADRDEAEEKIRAINEAYEVLSNPTKKSAYDQQRRAVEQRKQGKVLRSTICVKTDLPRECMLQPVGYPDKFLRYRQGTGRNSAQCFAQSRAEARREGGDITLEEFMPFFEATKLSFWWLPEVNSMCRIRAAELGTRETKGESVRAGKAGGLNLAFKPDAHESEQDSAVKLIEARKGELKEMVNWIVMPSPYYEGAVRFEAAYVPGYYIAFRPPIGLRVIPYAEGMDTNCIVDFQLIDYAQMFKFIELEEVLRSAMHGVTNWMPLDLLKMDANVQAYFTNILGVPMWEDDDFQTYFAGHFDIWEYRTDLRSVRLR

pLDDT: mean 76.68, std 18.75, range [25.28, 96.5]

InterPro domains:
  IPR001623 DnaJ domain [PF00226] (18-81)
  IPR001623 DnaJ domain [PR00625] (20-38)
  IPR001623 DnaJ domain [PR00625] (38-53)
  IPR001623 DnaJ domain [PR00625] (56-76)
  IPR001623 DnaJ domain [PR00625] (76-95)
  IPR001623 DnaJ domain [PS50076] (18-84)
  IPR001623 DnaJ domain [SM00271] (17-76)
  IPR001623 DnaJ domain [cd06257] (18-73)
  IPR036869 Chaperone J-domain superfamily [G3DSA:1.10.287.110] (13-98)
  IPR036869 Chaperone J-domain superfamily [SSF46565] (14-87)
  IPR050817 DjlA DnaK co-chaperone [PTHR24074] (14-89)

Radius of gyration: 22.73 Å; Cα contacts (8 Å, |Δi|>4): 599; chains: 1; bounding box: 78×44×67 Å